Protein AF-0000000068811108 (afdb_homodimer)

Foldseek 3Di:
DDDPDPPPPDPPPPDDPPPPPPPDPDPPCPVVVVVVLVVVLVVLLVQLQPPPQAPVSLVVSLVVVLPDLDQRALSSLLSSLVSCLSHVNLVSNQVSLVSNCVSCVPVNVRSVVSCVVCVVSCVVSVRDHCVRVVNVVD/DPDPPPPDPPPPPPPPPPPCPVPDPDPPCPVVVVVVLVVVLVVLLVQLQPPPQAPVSLVVSLVVVLPDLDQRALSSLLSSLVSCLVHVNLVSNQVSLVSNCVSCPPVNVRSVVSCVVCVVSCVVSVRDHCVRVVNVPD

Nearest PDB structures (foldseek):
  6jy3-assembly1_E  TM=9.722E-01  e=1.004E-12  Bos taurus
  3ag2-assembly2_R  TM=9.649E-01  e=9.079E-13  Bos taurus
  8h8s-assembly1_E  TM=9.688E-01  e=1.426E-12  Bos taurus
  7dgq-assembly1_B4  TM=9.643E-01  e=2.025E-12  Bos taurus
  6nmp-assembly1_R  TM=9.665E-01  e=6.100E-12  Bos taurus

Structure (mmCIF, N/CA/C/O backbone):
data_AF-0000000068811108-model_v1
#
loop_
_entity.id
_entity.type
_entity.pdbx_description
1 polymer 'Cytochrome c oxidase subunit 5A, mitochondrial'
#
loop_
_atom_site.group_PDB
_atom_site.id
_atom_site.type_symbol
_atom_site.label_atom_id
_atom_site.label_alt_id
_atom_site.label_comp_id
_atom_site.label_asym_id
_atom_site.label_entity_id
_atom_site.label_seq_id
_atom_site.pdbx_PDB_ins_code
_atom_site.Cartn_x
_atom_site.Cartn_y
_atom_site.Cartn_z
_atom_site.occupancy
_atom_site.B_iso_or_equiv
_atom_site.auth_seq_id
_atom_site.auth_comp_id
_atom_site.auth_asym_id
_atom_site.auth_atom_id
_atom_site.pdbx_PDB_model_num
ATOM 1 N N . GLY A 1 1 ? -63.906 -38.219 -45.438 1 20.7 1 GLY A N 1
ATOM 2 C CA . GLY A 1 1 ? -63.281 -39.438 -45.062 1 20.7 1 GLY A CA 1
ATOM 3 C C . GLY A 1 1 ? -61.75 -39.375 -45.094 1 20.7 1 GLY A C 1
ATOM 4 O O . GLY A 1 1 ? -61.062 -40.406 -45.094 1 20.7 1 GLY A O 1
ATOM 5 N N . ALA A 1 2 ? -61.125 -38.062 -45.25 1 25.16 2 ALA A N 1
ATOM 6 C CA . ALA A 1 2 ? -59.812 -37.844 -45.906 1 25.16 2 ALA A CA 1
ATOM 7 C C . ALA A 1 2 ? -58.688 -38.312 -45 1 25.16 2 ALA A C 1
ATOM 9 O O . ALA A 1 2 ? -58.562 -37.875 -43.844 1 25.16 2 ALA A O 1
ATOM 10 N N . ALA A 1 3 ? -58.062 -39.5 -45.281 1 25.55 3 ALA A N 1
ATOM 11 C CA . ALA A 1 3 ? -57.031 -40.375 -44.75 1 25.55 3 ALA A CA 1
ATOM 12 C C . ALA A 1 3 ? -55.656 -39.719 -44.75 1 25.55 3 ALA A C 1
ATOM 14 O O . ALA A 1 3 ? -55.125 -39.406 -45.812 1 25.55 3 ALA A O 1
ATOM 15 N N . LEU A 1 4 ? -55.344 -38.688 -43.844 1 33.81 4 LEU A N 1
ATOM 16 C CA . LEU A 1 4 ? -54.094 -37.969 -43.688 1 33.81 4 LEU A CA 1
ATOM 17 C C . LEU A 1 4 ? -52.938 -38.938 -43.5 1 33.81 4 LEU A C 1
ATOM 19 O O . LEU A 1 4 ? -52.938 -39.75 -42.562 1 33.81 4 LEU A O 1
ATOM 23 N N . HIS A 1 5 ? -52.219 -39.344 -44.625 1 29.23 5 HIS A N 1
ATOM 24 C CA . HIS A 1 5 ? -51.125 -40.281 -44.906 1 29.23 5 HIS A CA 1
ATOM 25 C C . HIS A 1 5 ? -49.906 -39.938 -44.094 1 29.23 5 HIS A C 1
ATOM 27 O O . HIS A 1 5 ? -49.375 -38.812 -44.156 1 29.23 5 HIS A O 1
ATOM 33 N N . ARG A 1 6 ? -49.562 -40.594 -42.906 1 29.88 6 ARG A N 1
ATOM 34 C CA . ARG A 1 6 ? -48.531 -40.75 -41.875 1 29.88 6 ARG A CA 1
ATOM 35 C C . ARG A 1 6 ? -47.219 -41.188 -42.469 1 29.88 6 ARG A C 1
ATOM 37 O O . ARG A 1 6 ? -47.031 -42.375 -42.781 1 29.88 6 ARG A O 1
ATOM 44 N N . CYS A 1 7 ? -46.594 -40.5 -43.594 1 27.56 7 CYS A N 1
ATOM 45 C CA . CYS A 1 7 ? -45.5 -41.125 -44.312 1 27.56 7 CYS A CA 1
ATOM 46 C C . CYS A 1 7 ? -44.312 -41.375 -43.406 1 27.56 7 CYS A C 1
ATOM 48 O O . CYS A 1 7 ? -43.906 -40.5 -42.656 1 27.56 7 CYS A O 1
ATOM 50 N N . ALA A 1 8 ? -43.938 -42.625 -43.156 1 27.39 8 ALA A N 1
ATOM 51 C CA . ALA A 1 8 ? -42.969 -43.375 -42.344 1 27.39 8 ALA A CA 1
ATOM 52 C C . ALA A 1 8 ? -41.531 -43.125 -42.781 1 27.39 8 ALA A C 1
ATOM 54 O O . ALA A 1 8 ? -41.156 -43.469 -43.875 1 27.39 8 ALA A O 1
ATOM 55 N N . VAL A 1 9 ? -41 -41.844 -42.656 1 31.28 9 VAL A N 1
ATOM 56 C CA . VAL A 1 9 ? -39.656 -41.625 -43.188 1 31.28 9 VAL A CA 1
ATOM 57 C C . VAL A 1 9 ? -38.656 -42.594 -42.562 1 31.28 9 VAL A C 1
ATOM 59 O O . VAL A 1 9 ? -38.688 -42.781 -41.344 1 31.28 9 VAL A O 1
ATOM 62 N N . THR A 1 10 ? -38.125 -43.531 -43.375 1 25.38 10 THR A N 1
ATOM 63 C CA . THR A 1 10 ? -37.188 -44.656 -43.219 1 25.38 10 THR A CA 1
ATOM 64 C C . THR A 1 10 ? -35.875 -44.188 -42.625 1 25.38 10 THR A C 1
ATOM 66 O O . THR A 1 10 ? -35.344 -43.125 -43 1 25.38 10 THR A O 1
ATOM 69 N N . ALA A 1 11 ? -35.531 -44.594 -41.375 1 29.34 11 ALA A N 1
ATOM 70 C CA . ALA A 1 11 ? -34.438 -44.438 -40.375 1 29.34 11 ALA A CA 1
ATOM 71 C C . ALA A 1 11 ? -33.156 -45.094 -40.875 1 29.34 11 ALA A C 1
ATOM 73 O O . ALA A 1 11 ? -33.031 -46.312 -40.844 1 29.34 11 ALA A O 1
ATOM 74 N N . THR A 1 12 ? -32.719 -44.781 -42.188 1 27.58 12 THR A N 1
ATOM 75 C CA . THR A 1 12 ? -31.609 -45.594 -42.656 1 27.58 12 THR A CA 1
ATOM 76 C C . THR A 1 12 ? -30.422 -45.469 -41.688 1 27.58 12 THR A C 1
ATOM 78 O O . THR A 1 12 ? -30.109 -44.375 -41.219 1 27.58 12 THR A O 1
ATOM 81 N N . ALA A 1 13 ? -30.094 -46.531 -41.062 1 26.59 13 ALA A N 1
ATOM 82 C CA . ALA A 1 13 ? -29.125 -46.875 -40.031 1 26.59 13 ALA A CA 1
ATOM 83 C C . ALA A 1 13 ? -27.703 -46.844 -40.562 1 26.59 13 ALA A C 1
ATOM 85 O O . ALA A 1 13 ? -27.266 -47.719 -41.281 1 26.59 13 ALA A O 1
ATOM 86 N N . ARG A 1 14 ? -27.266 -45.812 -41.312 1 27.53 14 ARG A N 1
ATOM 87 C CA . ARG A 1 14 ? -25.953 -46.031 -41.906 1 27.53 14 ARG A CA 1
ATOM 88 C C . ARG A 1 14 ? -24.906 -46.406 -40.844 1 27.53 14 ARG A C 1
ATOM 90 O O . ARG A 1 14 ? -24.781 -45.688 -39.844 1 27.53 14 ARG A O 1
ATOM 97 N N . ALA A 1 15 ? -24.391 -47.594 -40.875 1 27.91 15 ALA A N 1
ATOM 98 C CA . ALA A 1 15 ? -23.469 -48.406 -40.062 1 27.91 15 ALA A CA 1
ATOM 99 C C . ALA A 1 15 ? -22.078 -47.781 -40.031 1 27.91 15 ALA A C 1
ATOM 101 O O . ALA A 1 15 ? -21.219 -48.156 -39.219 1 27.91 15 ALA A O 1
ATOM 102 N N . GLY A 1 16 ? -21.609 -46.781 -40.594 1 28.19 16 GLY A N 1
ATOM 103 C CA . GLY A 1 16 ? -20.234 -47 -41 1 28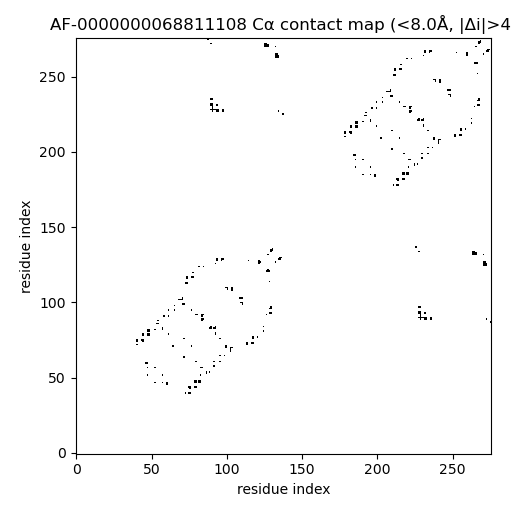.19 16 GLY A CA 1
ATOM 104 C C . GLY A 1 16 ? -19.297 -47.25 -39.844 1 28.19 16 GLY A C 1
ATOM 105 O O . GLY A 1 16 ? -19.625 -46.906 -38.688 1 28.19 16 GLY A O 1
ATOM 106 N N . PRO A 1 17 ? -18.406 -48.312 -39.906 1 31.47 17 PRO A N 1
ATOM 107 C CA . PRO A 1 17 ? -17.484 -48.844 -38.875 1 31.47 17 PRO A CA 1
ATOM 108 C C . PRO A 1 17 ? -16.422 -47.812 -38.469 1 31.47 17 PRO A C 1
ATOM 110 O O . PRO A 1 17 ? -15.641 -47.375 -39.312 1 31.47 17 PRO A O 1
ATOM 113 N N . ARG A 1 18 ? -16.672 -46.688 -37.938 1 31.17 18 ARG A N 1
ATOM 114 C CA . ARG A 1 18 ? -15.555 -45.781 -37.688 1 31.17 18 ARG A CA 1
ATOM 115 C C . ARG A 1 18 ? -14.508 -46.469 -36.812 1 31.17 18 ARG A C 1
ATOM 117 O O . ARG A 1 18 ? -14.844 -47.031 -35.75 1 31.17 18 ARG A O 1
ATOM 124 N N . GLY A 1 19 ? -13.461 -47.156 -37.406 1 31.84 19 GLY A N 1
ATOM 125 C CA . GLY A 1 19 ? -12.219 -47.594 -36.812 1 31.84 19 GLY A CA 1
ATOM 126 C C . GLY A 1 19 ? -11.617 -46.562 -35.875 1 31.84 19 GLY A C 1
ATOM 127 O O . GLY A 1 19 ? -11.32 -45.438 -36.281 1 31.84 19 GLY A O 1
ATOM 128 N N . LEU A 1 20 ? -12 -46.438 -34.688 1 33.06 20 LEU A N 1
ATOM 129 C CA . LEU A 1 20 ? -11.539 -45.531 -33.656 1 33.06 20 LEU A CA 1
ATOM 130 C C . LEU A 1 20 ? -10.039 -45.688 -33.438 1 33.06 20 LEU A C 1
ATOM 132 O O . LEU A 1 20 ? -9.594 -46.688 -32.875 1 33.06 20 LEU A O 1
ATOM 136 N N . LEU A 1 21 ? -9.227 -45.5 -34.531 1 32.75 21 LEU A N 1
ATOM 137 C CA . LEU A 1 21 ? -7.805 -45.469 -34.188 1 32.75 21 LEU A CA 1
ATOM 138 C C . LEU A 1 21 ? -7.543 -44.594 -33 1 32.75 21 LEU A C 1
ATOM 140 O O . LEU A 1 21 ? -8.062 -43.469 -32.906 1 32.75 21 LEU A O 1
ATOM 144 N N . HIS A 1 22 ? -7.371 -45.125 -31.812 1 36.34 22 HIS A N 1
ATOM 145 C CA . HIS A 1 22 ? -6.922 -44.562 -30.547 1 36.34 22 HIS A CA 1
ATOM 146 C C . HIS A 1 22 ? -5.676 -43.719 -30.719 1 36.34 22 HIS A C 1
ATOM 148 O O . HIS A 1 22 ? -4.609 -44.219 -31.078 1 36.34 22 HIS A O 1
ATOM 154 N N . SER A 1 23 ? -5.73 -42.562 -31.375 1 38.03 23 SER A N 1
ATOM 155 C CA . SER A 1 23 ? -4.551 -41.719 -31.422 1 38.03 23 SER A CA 1
ATOM 156 C C . SER A 1 23 ? -3.969 -41.469 -30.031 1 38.03 23 SER A C 1
ATOM 158 O O . SER A 1 23 ? -4.711 -41.25 -29.078 1 38.03 23 SER A O 1
ATOM 160 N N . ALA A 1 24 ? -2.797 -42.031 -29.734 1 40.38 24 ALA A N 1
ATOM 161 C CA . ALA A 1 24 ? -1.967 -41.844 -28.547 1 40.38 24 ALA A CA 1
ATOM 162 C C . ALA A 1 24 ? -1.87 -40.344 -28.172 1 40.38 24 ALA A C 1
ATOM 164 O O . ALA A 1 24 ? -1.684 -39.5 -29.047 1 40.38 24 ALA A O 1
ATOM 165 N N . PRO A 1 25 ? -2.543 -39.906 -27.094 1 40.44 25 PRO A N 1
ATOM 166 C CA . PRO A 1 25 ? -2.455 -38.5 -26.703 1 40.44 25 PRO A CA 1
ATOM 167 C C . PRO A 1 25 ? -1.027 -37.969 -26.75 1 40.44 25 PRO A C 1
ATOM 169 O O . PRO A 1 25 ? -0.088 -38.656 -26.344 1 40.44 25 PRO A O 1
ATOM 172 N N . THR A 1 26 ? -0.592 -37.375 -27.844 1 41.81 26 THR A N 1
ATOM 173 C CA . THR A 1 26 ? 0.665 -36.656 -27.875 1 41.81 26 THR A CA 1
ATOM 174 C C . THR A 1 26 ? 0.889 -35.906 -26.562 1 41.81 26 THR A C 1
ATOM 176 O O . THR A 1 26 ? -0.058 -35.375 -25.969 1 41.81 26 THR A O 1
ATOM 179 N N . PRO A 1 27 ? 1.97 -36.156 -25.781 1 41.5 27 PRO A N 1
ATOM 180 C CA . PRO A 1 27 ? 2.242 -35.344 -24.578 1 41.5 27 PRO A CA 1
ATOM 181 C C . PRO A 1 27 ? 1.854 -33.875 -24.75 1 41.5 27 PRO A C 1
ATOM 183 O O . PRO A 1 27 ? 2.16 -33.281 -25.766 1 41.5 27 PRO A O 1
ATOM 186 N N . GLY A 1 28 ? 0.758 -33.438 -24.438 1 39.25 28 GLY A N 1
ATOM 187 C CA . GLY A 1 28 ? 0.243 -32.094 -24.516 1 39.25 28 GLY A CA 1
ATOM 188 C C . GLY A 1 28 ? 1.285 -31.031 -24.203 1 39.25 28 GLY A C 1
ATOM 189 O O . GLY A 1 28 ? 2.348 -31.344 -23.656 1 39.25 28 GLY A O 1
ATOM 190 N N . PRO A 1 29 ? 1.316 -29.812 -24.781 1 42.94 29 PRO A N 1
ATOM 191 C CA . PRO A 1 29 ? 2.227 -28.672 -24.656 1 42.94 29 PRO A CA 1
ATOM 192 C C . PRO A 1 29 ? 2.604 -28.375 -23.203 1 42.94 29 PRO A C 1
ATOM 194 O O . PRO A 1 29 ? 3.002 -27.25 -22.891 1 42.94 29 PRO A O 1
ATOM 197 N N . ALA A 1 30 ? 2.502 -29.156 -22.328 1 44.06 30 ALA A N 1
ATOM 198 C CA . ALA A 1 30 ? 2.98 -28.875 -20.984 1 44.06 30 ALA A CA 1
ATOM 199 C C . ALA A 1 30 ? 4.449 -28.469 -20.984 1 44.06 30 ALA A C 1
ATOM 201 O O . ALA A 1 30 ? 4.941 -27.859 -20.031 1 44.06 30 ALA A O 1
ATOM 202 N N . ALA A 1 31 ? 5.305 -28.969 -21.734 1 46.25 31 ALA A N 1
ATOM 203 C CA . ALA A 1 31 ? 6.715 -28.594 -21.828 1 46.25 31 ALA A CA 1
ATOM 204 C C . ALA A 1 31 ? 6.875 -27.141 -22.281 1 46.25 31 ALA A C 1
ATOM 206 O O . ALA A 1 31 ? 7.785 -26.438 -21.844 1 46.25 31 ALA A O 1
ATOM 207 N N . ALA A 1 32 ? 6.105 -26.578 -23.156 1 45.41 32 ALA A N 1
ATOM 208 C CA . ALA A 1 32 ? 6.086 -25.203 -23.672 1 45.41 32 ALA A CA 1
ATOM 209 C C . ALA A 1 32 ? 5.535 -24.234 -22.625 1 45.41 32 ALA A C 1
ATOM 211 O O . ALA A 1 32 ? 5.961 -23.078 -22.562 1 45.41 32 ALA A O 1
ATOM 212 N N . ILE A 1 33 ? 4.699 -24.656 -21.719 1 48.06 33 ILE A N 1
ATOM 213 C CA . ILE A 1 33 ? 4.074 -23.906 -20.625 1 48.06 33 ILE A CA 1
ATOM 214 C C . ILE A 1 33 ? 5.098 -23.656 -19.516 1 48.06 33 ILE A C 1
ATOM 216 O O . ILE A 1 33 ? 5.113 -22.594 -18.906 1 48.06 33 ILE A O 1
ATOM 220 N N . GLN A 1 34 ? 6.113 -24.688 -19.375 1 49.53 34 GLN A N 1
ATOM 221 C CA . GLN A 1 34 ? 7.152 -24.609 -18.359 1 49.53 34 GLN A CA 1
ATOM 222 C C . GLN A 1 34 ? 8.172 -23.516 -18.703 1 49.53 34 GLN A C 1
ATOM 224 O O . GLN A 1 34 ? 8.641 -22.797 -17.828 1 49.53 34 GLN A O 1
ATOM 229 N N . SER A 1 35 ? 8.664 -23.641 -20.094 1 53.56 35 SER A N 1
ATOM 230 C CA . SER A 1 35 ? 9.633 -22.656 -20.562 1 53.56 35 SER A CA 1
ATOM 231 C C . SER A 1 35 ? 9.07 -21.234 -20.453 1 53.56 35 SER A C 1
ATOM 233 O O . SER A 1 35 ? 9.781 -20.312 -20.078 1 53.56 35 SER A O 1
ATOM 235 N N . THR A 1 36 ? 7.684 -21.219 -20.641 1 65.44 36 THR A N 1
ATOM 236 C CA . THR A 1 36 ? 7.016 -19.922 -20.594 1 65.44 36 THR A CA 1
ATOM 237 C C . THR A 1 36 ? 6.906 -19.422 -19.156 1 65.44 36 THR A C 1
ATOM 239 O O . THR A 1 36 ? 7.09 -18.234 -18.891 1 65.44 36 THR A O 1
ATOM 242 N N . ASP A 1 37 ? 7.047 -20.5 -18.281 1 81.81 37 ASP A N 1
ATOM 243 C CA . ASP A 1 37 ? 6.949 -20.109 -16.875 1 81.81 37 ASP A CA 1
ATOM 244 C C . ASP A 1 37 ? 8.289 -19.594 -16.359 1 81.81 37 ASP A C 1
ATOM 246 O O . ASP A 1 37 ? 8.336 -18.609 -15.617 1 81.81 37 ASP A O 1
ATOM 250 N N . GLU A 1 38 ? 9.383 -20.312 -16.891 1 87.06 38 GLU A N 1
ATOM 251 C CA . GLU A 1 38 ? 10.703 -19.875 -16.438 1 87.06 38 GLU A CA 1
ATOM 252 C C . GLU A 1 38 ? 11.086 -18.531 -17.047 1 87.06 38 GLU A C 1
ATOM 254 O O . GLU A 1 38 ? 11.727 -17.703 -16.391 1 87.06 38 GLU A O 1
ATOM 259 N N . GLU A 1 39 ? 10.766 -18.406 -18.281 1 89.81 39 GLU A N 1
ATOM 260 C CA . GLU A 1 39 ? 11.039 -17.141 -18.938 1 89.81 39 GLU A CA 1
ATOM 261 C C . GLU A 1 39 ? 10.266 -16 -18.281 1 89.81 39 GLU A C 1
ATOM 263 O O . GLU A 1 39 ? 10.805 -14.906 -18.094 1 89.81 39 GLU A O 1
ATOM 268 N N . PHE A 1 40 ? 9.07 -16.344 -18.031 1 93.12 40 PHE A N 1
ATOM 269 C CA . PHE A 1 40 ? 8.25 -15.375 -17.328 1 93.12 40 PHE A CA 1
ATOM 270 C C . PHE A 1 40 ? 8.891 -14.984 -16 1 93.12 40 PHE A C 1
ATOM 272 O O . PHE A 1 40 ? 9.055 -13.797 -15.711 1 93.12 40 PHE A O 1
ATOM 279 N N . ASP A 1 41 ? 9.242 -15.984 -15.266 1 95.06 41 ASP A N 1
ATOM 280 C CA . ASP A 1 41 ? 9.836 -15.742 -13.953 1 95.06 41 ASP A CA 1
ATOM 281 C C . ASP A 1 41 ? 11.117 -14.93 -14.062 1 95.06 41 ASP A C 1
ATOM 283 O O . ASP A 1 41 ? 11.336 -13.992 -13.289 1 95.06 41 ASP A O 1
ATOM 287 N N . ALA A 1 42 ? 11.945 -15.305 -15.047 1 96.19 42 ALA A N 1
ATOM 288 C CA . ALA A 1 42 ? 13.227 -14.633 -15.219 1 96.19 42 ALA A CA 1
ATOM 289 C C . ALA A 1 42 ? 13.031 -13.156 -15.57 1 96.19 42 ALA A C 1
ATOM 291 O O . ALA A 1 42 ? 13.773 -12.297 -15.094 1 96.19 42 ALA A O 1
ATOM 292 N N . LEU A 1 43 ? 12.148 -12.859 -16.344 1 96 43 LEU A N 1
ATOM 293 C CA . LEU A 1 43 ? 11.852 -11.484 -16.734 1 96 43 LEU A CA 1
ATOM 294 C C . LEU A 1 43 ? 11.5 -10.633 -15.523 1 96 43 LEU A C 1
ATOM 296 O O . LEU A 1 43 ? 12.094 -9.57 -15.32 1 96 43 LEU A O 1
ATOM 300 N N . TRP A 1 44 ? 10.641 -11.125 -14.75 1 97.62 44 TRP A N 1
ATOM 301 C CA . TRP A 1 44 ? 10.156 -10.32 -13.633 1 97.62 44 TRP A CA 1
ATOM 302 C C . TRP A 1 44 ? 11.195 -10.25 -12.523 1 97.62 44 TRP A C 1
ATOM 304 O O . TRP A 1 44 ? 11.344 -9.211 -11.867 1 97.62 44 TRP A O 1
ATOM 314 N N . VAL A 1 45 ? 11.859 -11.359 -12.258 1 98.25 45 VAL A N 1
ATOM 315 C CA . VAL A 1 45 ? 12.945 -11.312 -11.289 1 98.25 45 VAL A CA 1
ATOM 316 C C . VAL A 1 45 ? 13.984 -10.281 -11.727 1 98.25 45 VAL A C 1
ATOM 318 O O . VAL A 1 45 ? 14.445 -9.469 -10.922 1 98.25 45 VAL A O 1
ATOM 321 N N . THR A 1 46 ? 14.328 -10.297 -13.031 1 98.31 46 THR A N 1
ATOM 322 C CA . THR A 1 46 ? 15.281 -9.336 -13.57 1 98.31 46 THR A CA 1
ATOM 323 C C . THR A 1 46 ? 14.734 -7.918 -13.477 1 98.31 46 THR A C 1
ATOM 325 O O . THR A 1 46 ? 15.461 -6.988 -13.109 1 98.31 46 THR A O 1
ATOM 328 N N . TYR A 1 47 ? 13.531 -7.66 -13.797 1 98.31 47 TYR A N 1
ATOM 329 C CA . TYR A 1 47 ? 12.891 -6.352 -13.766 1 98.31 47 TYR A CA 1
ATOM 330 C C . TYR A 1 47 ? 12.992 -5.727 -12.375 1 98.31 47 TYR A C 1
ATOM 332 O O . TYR A 1 47 ? 13.453 -4.594 -12.234 1 98.31 47 TYR A O 1
ATOM 340 N N . PHE A 1 48 ? 12.68 -6.484 -11.289 1 98.56 48 PHE A N 1
ATOM 341 C CA . PHE A 1 48 ? 12.625 -5.949 -9.93 1 98.56 48 PHE A CA 1
ATOM 342 C C . PHE A 1 48 ? 14.023 -5.84 -9.336 1 98.56 48 PHE A C 1
ATOM 344 O O . PHE A 1 48 ? 14.227 -5.125 -8.352 1 98.56 48 PHE A O 1
ATOM 351 N N . ASN A 1 49 ? 14.945 -6.566 -9.953 1 98.38 49 ASN A N 1
ATOM 352 C CA . ASN A 1 49 ? 16.312 -6.535 -9.438 1 98.38 49 ASN A CA 1
ATOM 353 C C . ASN A 1 49 ? 17.141 -5.438 -10.094 1 98.38 49 ASN A C 1
ATOM 355 O O . ASN A 1 49 ? 18.312 -5.258 -9.773 1 98.38 49 ASN A O 1
ATOM 359 N N . LYS A 1 50 ? 16.547 -4.723 -10.992 1 97.88 50 LYS A N 1
ATOM 360 C CA . LYS A 1 50 ? 17.281 -3.584 -11.555 1 97.88 50 LYS A CA 1
ATOM 361 C C . LYS A 1 50 ? 17.719 -2.617 -10.453 1 97.88 50 LYS A C 1
ATOM 363 O O . LYS A 1 50 ? 16.875 -2.098 -9.711 1 97.88 50 LYS A O 1
ATOM 368 N N . PRO A 1 51 ? 18.922 -2.352 -10.391 1 95.75 51 PRO A N 1
ATOM 369 C CA . PRO A 1 51 ? 19.406 -1.523 -9.281 1 95.75 51 PRO A CA 1
ATOM 370 C C . PRO A 1 51 ? 18.906 -0.086 -9.352 1 95.75 51 PRO A C 1
ATOM 372 O O . PRO A 1 51 ? 18.812 0.59 -8.328 1 95.75 51 PRO A O 1
ATOM 375 N N . ASP A 1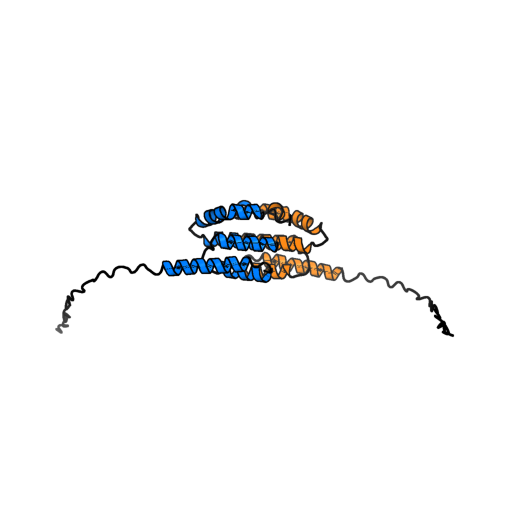 52 ? 18.562 0.32 -10.516 1 96.69 52 ASP A N 1
ATOM 376 C CA . ASP A 1 52 ? 18.156 1.709 -10.688 1 96.69 52 ASP A CA 1
ATOM 377 C C . ASP A 1 52 ? 16.625 1.821 -10.766 1 96.69 52 ASP A C 1
ATOM 379 O O . ASP A 1 52 ? 16.109 2.838 -11.219 1 96.69 52 ASP A O 1
ATOM 383 N N . ILE A 1 53 ? 16.031 0.805 -10.391 1 97.19 53 ILE A N 1
ATOM 384 C CA . ILE A 1 53 ? 14.578 0.865 -10.438 1 97.19 53 ILE A CA 1
ATOM 385 C C . ILE A 1 53 ? 14.086 2.004 -9.547 1 97.19 53 ILE A C 1
ATOM 387 O O . ILE A 1 53 ? 14.562 2.18 -8.43 1 97.19 53 ILE A O 1
ATOM 391 N N . ASP A 1 54 ? 13.211 2.822 -10.094 1 97.31 54 ASP A N 1
ATOM 392 C CA . ASP A 1 54 ? 12.672 3.914 -9.281 1 97.31 54 ASP A CA 1
ATOM 393 C C . ASP A 1 54 ? 11.234 3.623 -8.852 1 97.31 54 ASP A C 1
A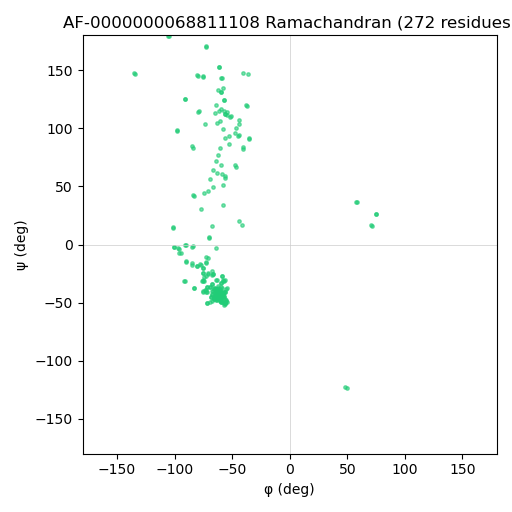TOM 395 O O . ASP A 1 54 ? 10.688 2.566 -9.18 1 97.31 54 ASP A O 1
ATOM 399 N N . ALA A 1 55 ? 10.664 4.496 -8.133 1 95.88 55 ALA A N 1
ATOM 400 C CA . ALA A 1 55 ? 9.352 4.281 -7.523 1 95.88 55 ALA A CA 1
ATOM 401 C C . ALA A 1 55 ? 8.273 4.082 -8.586 1 95.88 55 ALA A C 1
ATOM 403 O O . ALA A 1 55 ? 7.383 3.244 -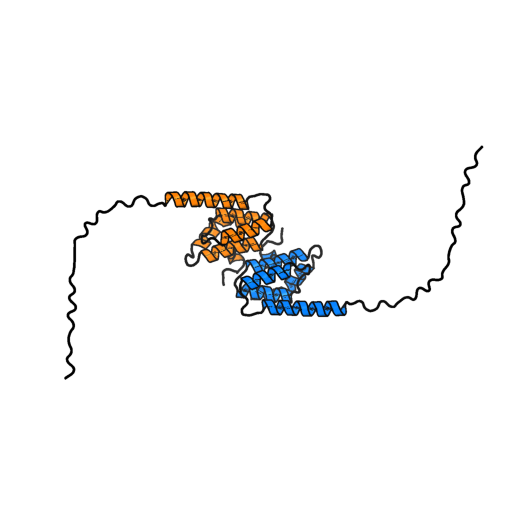8.422 1 95.88 55 ALA A O 1
ATOM 404 N N . TRP A 1 56 ? 8.344 4.91 -9.625 1 95.94 56 TRP A N 1
ATOM 405 C CA . TRP A 1 56 ? 7.355 4.793 -10.688 1 95.94 56 TRP A CA 1
ATOM 406 C C . TRP A 1 56 ? 7.453 3.436 -11.375 1 95.94 56 TRP A C 1
ATOM 408 O O . TRP A 1 56 ? 6.438 2.779 -11.617 1 95.94 56 TRP A O 1
ATOM 418 N N . GLN A 1 57 ? 8.609 3.004 -11.703 1 97.75 57 GLN A N 1
ATOM 419 C CA . GLN A 1 57 ? 8.836 1.709 -12.344 1 97.75 57 GLN A CA 1
ATOM 420 C C . GLN A 1 57 ? 8.359 0.568 -11.445 1 97.75 57 GLN A C 1
ATOM 422 O O . GLN A 1 57 ? 7.75 -0.391 -11.93 1 97.75 57 GLN A O 1
ATOM 427 N N . LEU A 1 58 ? 8.695 0.635 -10.18 1 98.12 58 LEU A N 1
ATOM 428 C CA . LEU A 1 58 ? 8.25 -0.387 -9.234 1 98.12 58 LEU A CA 1
ATOM 429 C C . LEU A 1 58 ? 6.73 -0.513 -9.25 1 98.12 58 LEU A C 1
ATOM 431 O O . LEU A 1 58 ? 6.195 -1.615 -9.391 1 98.12 58 LEU A O 1
ATOM 435 N N . ARG A 1 59 ? 6.035 0.604 -9.141 1 95.31 59 ARG A N 1
ATOM 436 C CA . ARG A 1 59 ? 4.578 0.596 -9.086 1 95.31 59 ARG A CA 1
ATOM 437 C C . ARG A 1 59 ? 3.979 0.081 -10.391 1 95.31 59 ARG A C 1
ATOM 439 O O . ARG A 1 59 ? 3.018 -0.69 -10.375 1 95.31 59 ARG A O 1
ATOM 446 N N . LYS A 1 60 ? 4.559 0.554 -11.484 1 96 60 LYS A N 1
ATOM 447 C CA . LYS A 1 60 ? 4.102 0.062 -12.781 1 96 60 LYS A CA 1
ATOM 448 C C . LYS A 1 60 ? 4.285 -1.449 -12.891 1 96 60 LYS A C 1
ATOM 450 O O . LYS A 1 60 ? 3.375 -2.16 -13.32 1 96 60 LYS A O 1
ATOM 455 N N . GLY A 1 61 ? 5.465 -1.916 -12.508 1 97.62 61 GLY A N 1
ATOM 456 C CA . GLY A 1 61 ? 5.73 -3.346 -12.539 1 97.62 61 GLY A CA 1
ATOM 457 C C . GLY A 1 61 ? 4.828 -4.141 -11.609 1 97.62 61 GLY A C 1
ATOM 458 O O . GLY A 1 61 ? 4.293 -5.18 -12 1 97.62 61 GLY A O 1
ATOM 459 N N . MET A 1 62 ? 4.648 -3.648 -10.469 1 97.44 62 MET A N 1
ATOM 460 C CA . MET A 1 62 ? 3.779 -4.301 -9.492 1 97.44 62 MET A CA 1
ATOM 461 C C . MET A 1 62 ? 2.355 -4.422 -10.023 1 97.44 62 MET A C 1
ATOM 463 O O . MET A 1 62 ? 1.757 -5.496 -9.977 1 97.44 62 MET A O 1
ATOM 467 N N . ASN A 1 63 ? 1.872 -3.309 -10.531 1 94.31 63 ASN A N 1
ATOM 468 C CA . ASN A 1 63 ? 0.518 -3.303 -11.07 1 94.31 63 ASN A CA 1
ATOM 469 C C . ASN A 1 63 ? 0.38 -4.27 -12.25 1 94.31 63 ASN A C 1
ATOM 471 O O . ASN A 1 63 ? -0.631 -4.961 -12.367 1 94.31 63 ASN A O 1
ATOM 475 N N . THR A 1 64 ? 1.349 -4.23 -13.078 1 96.81 64 THR A N 1
ATOM 476 C CA . THR A 1 64 ? 1.314 -5.145 -14.211 1 96.81 64 THR A CA 1
ATOM 477 C C . THR A 1 64 ? 1.357 -6.598 -13.742 1 96.81 64 THR A C 1
ATOM 479 O O . THR A 1 64 ? 0.554 -7.422 -14.188 1 96.81 64 THR A O 1
ATOM 482 N N . LEU A 1 65 ? 2.242 -6.977 -12.859 1 96.44 65 LEU A N 1
ATOM 483 C CA . LEU A 1 65 ? 2.395 -8.336 -12.352 1 96.44 65 LEU A CA 1
ATOM 484 C C . LEU A 1 65 ? 1.099 -8.828 -11.719 1 96.44 65 LEU A C 1
ATOM 486 O O . LEU A 1 65 ? 0.663 -9.953 -11.977 1 96.44 65 LEU A O 1
ATOM 490 N N . VAL A 1 66 ? 0.481 -7.996 -11 1 93.94 66 VAL A N 1
ATOM 491 C CA . VAL A 1 66 ? -0.727 -8.367 -10.266 1 93.94 66 VAL A CA 1
ATOM 492 C C . VAL A 1 66 ? -1.905 -8.469 -11.227 1 93.94 66 VAL A C 1
ATOM 494 O O . VAL A 1 66 ? -2.887 -9.164 -10.945 1 93.94 66 VAL A O 1
ATOM 497 N N . SER A 1 67 ? -1.86 -7.801 -12.328 1 93.75 67 SER A N 1
ATOM 498 C CA . SER A 1 67 ? -2.957 -7.82 -13.289 1 93.75 67 SER A CA 1
ATOM 499 C C . SER A 1 67 ? -3.021 -9.148 -14.031 1 93.75 67 SER A C 1
ATOM 501 O O . SER A 1 67 ? -4.023 -9.461 -14.672 1 93.75 67 SER A O 1
ATOM 503 N N . TYR A 1 68 ? -1.986 -9.875 -13.938 1 92.69 68 TYR A N 1
ATOM 504 C CA . TYR A 1 68 ? -2.012 -11.203 -14.547 1 92.69 68 TYR A CA 1
ATOM 505 C C . TYR A 1 68 ? -2.838 -12.164 -13.703 1 92.69 68 TYR A C 1
ATOM 507 O O . TYR A 1 68 ? -2.918 -12.023 -12.484 1 92.69 68 TYR A O 1
ATOM 515 N N . ASP A 1 69 ? -3.535 -13.055 -14.312 1 89.25 69 ASP A N 1
ATOM 516 C CA . ASP A 1 69 ? -4.375 -14.023 -13.602 1 89.25 69 ASP A CA 1
ATOM 517 C C . ASP A 1 69 ? -3.553 -15.219 -13.125 1 89.25 69 ASP A C 1
ATOM 519 O O . ASP A 1 69 ? -3.93 -16.375 -13.359 1 89.25 69 ASP A O 1
ATOM 523 N N . LEU A 1 70 ? -2.377 -15.039 -12.609 1 90.44 70 LEU A N 1
ATOM 524 C CA . LEU A 1 70 ? -1.501 -16.078 -12.078 1 90.44 70 LEU A CA 1
ATOM 525 C C . LEU A 1 70 ? -0.922 -15.648 -10.727 1 90.44 70 LEU A C 1
ATOM 527 O O . LEU A 1 70 ? -0.732 -14.461 -10.477 1 90.44 70 LEU A O 1
ATOM 531 N N . VAL A 1 71 ? -0.71 -16.562 -9.836 1 93.44 71 VAL A N 1
ATOM 532 C CA . VAL A 1 71 ? 0.031 -16.312 -8.609 1 93.44 71 VAL A CA 1
ATOM 533 C C . VAL A 1 71 ? 1.53 -16.312 -8.898 1 93.44 71 VAL A C 1
ATOM 535 O O . VAL A 1 71 ? 2.078 -17.328 -9.352 1 93.44 71 VAL A O 1
ATOM 538 N N . PRO A 1 72 ? 2.115 -15.203 -8.727 1 95.38 72 PRO A N 1
ATOM 539 C CA . PRO A 1 72 ? 3.555 -15.18 -8.992 1 95.38 72 PRO A CA 1
ATOM 540 C C . PRO A 1 72 ? 4.328 -16.156 -8.117 1 95.38 72 PRO A C 1
ATOM 542 O O . PRO A 1 72 ? 3.973 -16.375 -6.953 1 95.38 72 PRO A O 1
ATOM 545 N N . GLU A 1 73 ? 5.371 -16.781 -8.68 1 95.62 73 GLU A N 1
ATOM 546 C CA . GLU A 1 73 ? 6.246 -17.656 -7.906 1 95.62 73 GLU A CA 1
ATOM 547 C C . GLU A 1 73 ? 6.941 -16.891 -6.785 1 95.62 73 GLU A C 1
ATOM 549 O O . GLU A 1 73 ? 7.211 -15.695 -6.914 1 95.62 73 GLU A O 1
ATOM 554 N N . PRO A 1 74 ? 7.289 -17.562 -5.73 1 97.06 74 PRO A N 1
ATOM 555 C CA . PRO A 1 74 ? 7.914 -16.906 -4.582 1 97.06 74 PRO A CA 1
ATOM 556 C C . PRO A 1 74 ? 9.188 -16.156 -4.957 1 97.06 74 PRO A C 1
ATOM 558 O O . PRO A 1 74 ? 9.492 -15.117 -4.363 1 97.06 74 PRO A O 1
ATOM 561 N N . LYS A 1 75 ? 9.875 -16.625 -5.922 1 97.31 75 LYS A N 1
ATOM 562 C CA . LYS A 1 75 ? 11.117 -15.945 -6.289 1 97.31 75 LYS A CA 1
ATOM 563 C C . LYS A 1 75 ? 10.836 -14.562 -6.879 1 97.31 75 LYS A C 1
ATOM 565 O O . LYS A 1 75 ? 11.625 -13.633 -6.703 1 97.31 75 LYS A O 1
ATOM 570 N N . ILE A 1 76 ? 9.742 -14.414 -7.59 1 97.94 76 ILE A N 1
ATOM 571 C CA . ILE A 1 76 ? 9.336 -13.125 -8.141 1 97.94 76 ILE A CA 1
ATOM 572 C C . ILE A 1 76 ? 8.93 -12.188 -7.004 1 97.94 76 ILE A C 1
ATOM 574 O O . ILE A 1 76 ? 9.352 -11.023 -6.969 1 97.94 76 ILE A O 1
ATOM 578 N N . VAL A 1 77 ? 8.164 -12.734 -6.098 1 98.06 77 VAL A N 1
ATOM 579 C CA . VAL A 1 77 ? 7.703 -11.945 -4.957 1 98.06 77 VAL A CA 1
ATOM 580 C C . VAL A 1 77 ? 8.898 -11.523 -4.109 1 98.06 77 VAL A C 1
ATOM 582 O O . VAL A 1 77 ? 8.945 -10.406 -3.6 1 98.06 77 VAL A O 1
ATOM 585 N N . ASP A 1 78 ? 9.812 -12.43 -4 1 98.12 78 ASP A N 1
ATOM 586 C CA . ASP A 1 78 ? 11.047 -12.109 -3.293 1 98.12 78 ASP A CA 1
ATOM 587 C C . ASP A 1 78 ? 11.742 -10.898 -3.912 1 98.12 78 ASP A C 1
ATOM 589 O O . ASP A 1 78 ? 12.07 -9.938 -3.211 1 98.12 78 ASP A O 1
ATOM 593 N N . ALA A 1 79 ? 11.945 -10.93 -5.195 1 98.5 79 ALA A N 1
ATOM 594 C CA . ALA A 1 79 ? 12.594 -9.828 -5.898 1 98.5 79 ALA A CA 1
ATOM 595 C C . ALA A 1 79 ? 11.797 -8.531 -5.746 1 98.5 79 ALA A C 1
ATOM 597 O O . ALA A 1 79 ? 12.367 -7.457 -5.555 1 98.5 79 ALA A O 1
ATOM 598 N N . ALA A 1 80 ? 10.492 -8.609 -5.824 1 98.31 80 ALA A N 1
ATOM 599 C CA . ALA A 1 80 ? 9.617 -7.449 -5.684 1 98.31 80 ALA A CA 1
ATOM 600 C C . ALA A 1 80 ? 9.719 -6.848 -4.285 1 98.31 80 ALA A C 1
ATOM 602 O O . ALA A 1 80 ? 9.812 -5.625 -4.137 1 98.31 80 ALA A O 1
ATOM 603 N N . LEU A 1 81 ? 9.727 -7.707 -3.285 1 96.94 81 LEU A N 1
ATOM 604 C CA . LEU A 1 81 ? 9.828 -7.246 -1.904 1 96.94 81 LEU A CA 1
ATOM 605 C C . LEU A 1 81 ? 11.172 -6.566 -1.651 1 96.94 81 LEU A C 1
ATOM 607 O O . LEU A 1 81 ? 11.234 -5.559 -0.949 1 96.94 81 LEU A O 1
ATOM 611 N N . ARG A 1 82 ? 12.18 -7.09 -2.25 1 97.38 82 ARG A N 1
ATOM 612 C CA . ARG A 1 82 ? 13.5 -6.473 -2.105 1 97.38 82 ARG A CA 1
ATOM 613 C C . ARG A 1 82 ? 13.539 -5.105 -2.777 1 97.38 82 ARG A C 1
ATOM 615 O O . ARG A 1 82 ? 14.148 -4.168 -2.256 1 97.38 82 ARG A O 1
ATOM 622 N N . ALA A 1 83 ? 12.93 -5.008 -3.889 1 98 83 ALA A N 1
ATOM 623 C CA . ALA A 1 83 ? 12.836 -3.711 -4.555 1 98 83 ALA A CA 1
ATOM 624 C C . ALA A 1 83 ? 12.062 -2.711 -3.705 1 98 83 ALA A C 1
ATOM 626 O O . ALA A 1 83 ? 12.438 -1.541 -3.611 1 98 83 ALA A O 1
ATOM 627 N N . CYS A 1 84 ? 10.969 -3.178 -3.068 1 96.06 84 CYS A N 1
ATOM 628 C CA . CYS A 1 84 ? 10.188 -2.324 -2.182 1 96.06 84 CYS A CA 1
ATOM 629 C C . CYS A 1 84 ? 11.039 -1.794 -1.038 1 96.06 84 CYS A C 1
ATOM 631 O O . CYS A 1 84 ? 10.938 -0.62 -0.676 1 96.06 84 CYS A O 1
ATOM 633 N N . ARG A 1 85 ? 11.945 -2.623 -0.541 1 94.75 85 ARG A N 1
ATOM 634 C CA . ARG A 1 85 ? 12.797 -2.225 0.574 1 94.75 85 ARG A CA 1
ATOM 635 C C . ARG A 1 85 ? 13.859 -1.233 0.12 1 94.75 85 ARG A C 1
ATOM 637 O O . ARG A 1 85 ? 14.148 -0.259 0.819 1 94.75 85 ARG A O 1
ATOM 644 N N . ARG A 1 86 ? 14.367 -1.463 -1.013 1 94.81 86 ARG A N 1
ATOM 645 C CA . ARG A 1 86 ? 15.375 -0.535 -1.524 1 94.81 86 ARG A CA 1
ATOM 646 C C . ARG A 1 86 ? 14.805 0.875 -1.647 1 94.81 86 ARG A C 1
ATOM 648 O O . ARG A 1 86 ? 15.516 1.858 -1.435 1 94.81 86 ARG A O 1
ATOM 655 N N . LEU A 1 87 ? 13.531 0.954 -1.962 1 94.56 87 LEU A N 1
ATOM 656 C CA . LEU A 1 87 ? 12.891 2.242 -2.203 1 94.56 87 LEU A CA 1
ATOM 657 C C . LEU A 1 87 ? 12.102 2.695 -0.978 1 94.56 87 LEU A C 1
ATOM 659 O O . LEU A 1 87 ? 11.453 3.742 -1.007 1 94.56 87 LEU A O 1
ATOM 663 N N . ASN A 1 88 ? 12.078 1.879 0.032 1 91.38 88 ASN A N 1
ATOM 664 C CA . ASN A 1 88 ? 11.328 2.146 1.255 1 91.38 88 ASN A CA 1
ATOM 665 C C . ASN A 1 88 ? 9.844 2.359 0.968 1 91.38 88 ASN A C 1
ATOM 667 O O . ASN A 1 88 ? 9.227 3.26 1.536 1 91.38 88 ASN A O 1
ATOM 671 N N . ASP A 1 89 ? 9.32 1.64 0.031 1 92.94 89 ASP A N 1
ATOM 672 C CA . ASP A 1 89 ? 7.91 1.644 -0.326 1 92.94 89 ASP A CA 1
ATOM 673 C C . ASP A 1 89 ? 7.172 0.481 0.336 1 92.94 89 ASP A C 1
ATOM 675 O O . ASP A 1 89 ? 7.023 -0.588 -0.26 1 92.94 89 ASP A O 1
ATOM 679 N N . PHE A 1 90 ? 6.547 0.655 1.361 1 90.88 90 PHE A N 1
ATOM 680 C CA . PHE A 1 90 ? 5.949 -0.422 2.145 1 90.88 90 PHE A CA 1
ATOM 681 C C . PHE A 1 90 ? 4.52 -0.689 1.698 1 90.88 90 PHE A C 1
ATOM 683 O O . PHE A 1 90 ? 4.023 -1.811 1.823 1 90.88 90 PHE A O 1
ATOM 690 N N . ALA A 1 91 ? 3.932 0.396 1.257 1 92.38 91 ALA A N 1
ATOM 691 C CA . ALA A 1 91 ? 2.588 0.195 0.725 1 92.38 91 ALA A CA 1
ATOM 692 C C . ALA A 1 91 ? 2.59 -0.84 -0.396 1 92.38 91 ALA A C 1
ATOM 694 O O . ALA A 1 91 ? 1.753 -1.746 -0.415 1 92.38 91 ALA A O 1
ATOM 695 N N . SER A 1 92 ? 3.6 -0.77 -1.251 1 95.12 92 SER A N 1
ATOM 696 C CA . SER A 1 92 ? 3.705 -1.728 -2.346 1 95.12 92 SER A CA 1
ATOM 697 C C . SER A 1 92 ? 4.035 -3.123 -1.83 1 95.12 92 SER A C 1
ATOM 699 O O . SER A 1 92 ? 3.551 -4.121 -2.367 1 95.12 92 SER A O 1
ATOM 701 N N . ALA A 1 93 ? 4.863 -3.219 -0.799 1 94.81 93 ALA A N 1
ATOM 702 C CA . ALA A 1 93 ? 5.199 -4.508 -0.201 1 94.81 93 ALA A CA 1
ATOM 703 C C . ALA A 1 93 ? 3.953 -5.207 0.335 1 94.81 93 ALA A C 1
ATOM 705 O O . ALA A 1 93 ? 3.725 -6.387 0.053 1 94.81 93 ALA A O 1
ATOM 706 N N . VAL A 1 94 ? 3.164 -4.504 1.028 1 92.94 94 VAL A N 1
ATOM 707 C CA . VAL A 1 94 ? 1.912 -5.047 1.55 1 92.94 94 VAL A CA 1
ATOM 708 C C . VAL A 1 94 ? 0.97 -5.371 0.394 1 92.94 94 VAL A C 1
ATOM 710 O O . VAL A 1 94 ? 0.292 -6.402 0.41 1 92.94 94 VAL A O 1
ATOM 713 N N . GLY A 1 95 ? 0.988 -4.551 -0.585 1 94.44 95 GLY A N 1
ATOM 714 C CA . GLY A 1 95 ? 0.13 -4.734 -1.745 1 94.44 95 GLY A CA 1
ATOM 715 C C . GLY A 1 95 ? 0.363 -6.051 -2.459 1 94.44 95 GLY A C 1
ATOM 716 O O . GLY A 1 95 ? -0.59 -6.727 -2.855 1 94.44 95 GLY A O 1
ATOM 717 N N . ILE A 1 96 ? 1.584 -6.402 -2.639 1 96.56 96 ILE A N 1
ATOM 718 C CA . ILE A 1 96 ? 1.858 -7.637 -3.367 1 96.56 96 ILE A CA 1
ATOM 719 C C . ILE A 1 96 ? 1.488 -8.844 -2.502 1 96.56 96 ILE A C 1
ATOM 721 O O . ILE A 1 96 ? 1.029 -9.867 -3.014 1 96.56 96 ILE A O 1
ATOM 725 N N . LEU A 1 97 ? 1.704 -8.789 -1.213 1 94.25 97 LEU A N 1
ATOM 726 C CA . LEU A 1 97 ? 1.296 -9.875 -0.328 1 94.25 97 LEU A CA 1
ATOM 727 C C . LEU A 1 97 ? -0.22 -10.039 -0.332 1 94.25 97 LEU A C 1
ATOM 729 O O . LEU A 1 97 ? -0.726 -11.164 -0.343 1 94.25 97 LEU A O 1
ATOM 733 N N . GLU A 1 98 ? -0.911 -8.938 -0.37 1 93.25 98 GLU A N 1
ATOM 734 C CA . GLU A 1 98 ? -2.367 -8.977 -0.473 1 93.25 98 GLU A CA 1
ATOM 735 C C . GLU A 1 98 ? -2.811 -9.609 -1.786 1 93.25 98 GLU A C 1
ATOM 737 O O . GLU A 1 98 ? -3.74 -10.422 -1.807 1 93.25 98 GLU A O 1
ATOM 742 N N . ALA A 1 99 ? -2.184 -9.18 -2.828 1 94.5 99 ALA A N 1
ATOM 743 C CA . ALA A 1 99 ? -2.527 -9.719 -4.141 1 94.5 99 ALA A CA 1
ATOM 744 C C . ALA A 1 99 ? -2.354 -11.234 -4.18 1 94.5 99 ALA A C 1
ATOM 746 O O . ALA A 1 99 ? -3.195 -11.945 -4.73 1 94.5 99 ALA A O 1
ATOM 747 N N . VAL A 1 100 ? -1.284 -11.727 -3.617 1 94.88 100 VAL A N 1
ATOM 748 C CA . VAL A 1 100 ? -1.035 -13.164 -3.57 1 94.88 100 VAL A CA 1
ATOM 749 C C . VAL A 1 100 ? -2.131 -13.852 -2.76 1 94.88 100 VAL A C 1
ATOM 751 O O . VAL A 1 100 ? -2.637 -14.906 -3.156 1 94.88 100 VAL A O 1
ATOM 754 N N . LYS A 1 101 ? -2.434 -13.227 -1.695 1 92.75 101 LYS A N 1
ATOM 755 C CA . LYS A 1 101 ? -3.492 -13.789 -0.862 1 92.75 101 LYS A CA 1
ATOM 756 C C . LYS A 1 101 ? -4.816 -13.844 -1.618 1 92.75 101 LYS A C 1
ATOM 758 O O . LYS A 1 101 ? -5.512 -14.859 -1.592 1 92.75 101 LYS A O 1
ATOM 763 N N . ASP A 1 102 ? -5.148 -12.812 -2.289 1 91.62 102 ASP A N 1
ATOM 764 C CA . ASP A 1 102 ? -6.398 -12.727 -3.039 1 91.62 102 ASP A CA 1
ATOM 765 C C . ASP A 1 102 ? -6.422 -13.742 -4.176 1 91.62 102 ASP A C 1
ATOM 767 O O . ASP A 1 102 ? -7.457 -14.359 -4.449 1 91.62 102 ASP A O 1
ATOM 771 N N . LYS A 1 103 ? -5.375 -13.875 -4.801 1 92.88 103 LYS A N 1
ATOM 772 C CA . LYS A 1 103 ? -5.301 -14.758 -5.961 1 92.88 103 LYS A CA 1
ATOM 773 C C . LYS A 1 103 ? -5.375 -16.219 -5.539 1 92.88 103 LYS A C 1
ATOM 775 O O . LYS A 1 103 ? -5.672 -17.094 -6.359 1 92.88 103 LYS A O 1
ATOM 780 N N . ALA A 1 104 ? -4.98 -16.469 -4.285 1 91.25 104 ALA A N 1
ATOM 781 C CA . ALA A 1 104 ? -5.102 -17.828 -3.777 1 91.25 104 ALA A CA 1
ATOM 782 C C . ALA A 1 104 ? -6.551 -18.297 -3.824 1 91.25 104 ALA A C 1
ATOM 784 O O . ALA A 1 104 ? -6.816 -19.5 -3.957 1 91.25 104 ALA A O 1
ATOM 785 N N . GLY A 1 105 ? -7.547 -17.438 -3.75 1 85.44 105 GLY A N 1
ATOM 786 C CA . GLY A 1 105 ? -8.953 -17.781 -3.838 1 85.44 105 GLY A CA 1
ATOM 787 C C . GLY A 1 105 ? -9.336 -18.953 -2.943 1 85.44 105 GLY A C 1
ATOM 788 O O . GLY A 1 105 ? -9.062 -18.938 -1.742 1 85.44 105 GLY A O 1
ATOM 789 N N . PRO A 1 106 ? -9.891 -19.969 -3.615 1 87.69 106 PRO A N 1
ATOM 790 C CA . PRO A 1 106 ? -10.344 -21.125 -2.848 1 87.69 106 PRO A CA 1
ATOM 791 C C . PRO A 1 106 ? -9.195 -22.031 -2.412 1 87.69 106 PRO A C 1
ATOM 793 O O . PRO A 1 106 ? -9.391 -22.922 -1.568 1 87.69 106 PRO A O 1
ATOM 796 N N . HIS A 1 107 ? -8.055 -21.875 -3.068 1 90.69 107 HIS A N 1
ATOM 797 C CA . HIS A 1 107 ? 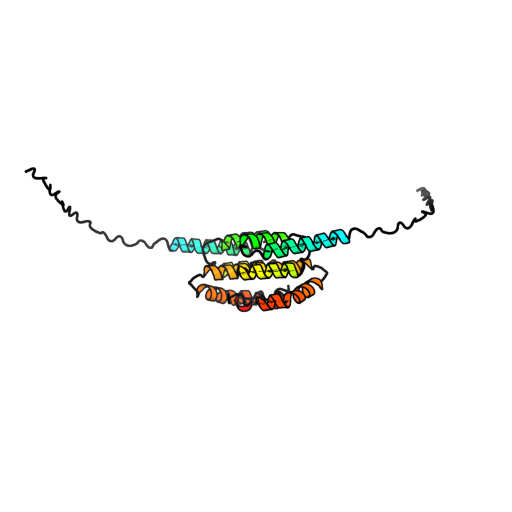-6.887 -22.672 -2.723 1 90.69 107 HIS A CA 1
ATOM 798 C C . HIS A 1 107 ? -6.121 -22.062 -1.554 1 90.69 107 HIS A C 1
ATOM 800 O O . HIS A 1 107 ? -5.043 -21.5 -1.741 1 90.69 107 HIS A O 1
ATOM 806 N N . LYS A 1 108 ? -6.531 -22.328 -0.408 1 88.31 108 LYS A N 1
ATOM 807 C CA . LYS A 1 108 ? -6.086 -21.688 0.822 1 88.31 108 LYS A CA 1
ATOM 808 C C . LYS A 1 108 ? -4.664 -22.109 1.185 1 88.31 108 LYS A C 1
ATOM 810 O O . LYS A 1 108 ? -4.023 -21.469 2.029 1 88.31 108 LYS A O 1
ATOM 815 N N . GLU A 1 109 ? -4.227 -23.109 0.476 1 91.88 109 GLU A N 1
ATOM 816 C CA . GLU A 1 109 ? -2.885 -23.594 0.777 1 91.88 109 GLU A CA 1
ATOM 817 C C . GLU A 1 109 ? -1.824 -22.781 0.042 1 91.88 109 GLU A C 1
ATOM 819 O O . GLU A 1 109 ? -0.642 -22.844 0.384 1 91.88 109 GLU A O 1
ATOM 824 N N . ILE A 1 110 ? -2.271 -22.094 -0.928 1 92.31 110 ILE A N 1
ATOM 825 C CA . ILE A 1 110 ? -1.334 -21.375 -1.793 1 92.31 110 ILE A CA 1
ATOM 826 C C . ILE A 1 110 ? -0.656 -20.25 -1.012 1 92.31 110 ILE A C 1
ATOM 828 O O . ILE A 1 110 ? 0.573 -20.156 -1 1 92.31 110 ILE A O 1
ATOM 832 N N . TYR A 1 111 ? -1.368 -19.469 -0.332 1 93.5 111 TYR A N 1
ATOM 833 C CA . TYR A 1 111 ? -0.796 -18.312 0.368 1 93.5 111 TYR A CA 1
ATOM 834 C C . TYR A 1 111 ? 0.178 -18.766 1.449 1 93.5 111 TYR A C 1
ATOM 836 O O . TYR A 1 111 ? 1.315 -18.297 1.506 1 93.5 111 TYR A O 1
ATOM 844 N N . PRO A 1 112 ? -0.148 -19.75 2.283 1 92.69 112 PRO A N 1
ATOM 845 C CA . PRO A 1 112 ? 0.81 -20.219 3.289 1 92.69 112 PRO A CA 1
ATOM 846 C C . PRO A 1 112 ? 2.094 -20.766 2.67 1 92.69 112 PRO A C 1
ATOM 848 O O . PRO A 1 112 ? 3.178 -20.594 3.236 1 92.69 112 PRO A O 1
ATOM 851 N N . TYR A 1 113 ? 1.946 -21.438 1.604 1 95.06 113 TYR A N 1
ATOM 852 C CA . TYR A 1 113 ? 3.127 -21.938 0.912 1 95.06 113 TYR A CA 1
ATOM 853 C C . TYR A 1 113 ? 4.039 -20.797 0.488 1 95.06 113 TYR A C 1
ATOM 855 O O . TYR A 1 113 ? 5.25 -20.844 0.732 1 95.06 113 TYR A O 1
ATOM 863 N N . VAL A 1 114 ? 3.453 -19.75 -0.179 1 95.19 114 VAL A N 1
ATOM 864 C CA . VAL A 1 114 ? 4.23 -18.625 -0.661 1 95.19 114 VAL A CA 1
ATOM 865 C C . VAL A 1 114 ? 4.91 -17.922 0.516 1 95.19 114 VAL A C 1
ATOM 867 O O . VAL A 1 114 ? 6.094 -17.578 0.445 1 95.19 114 VAL A O 1
ATOM 870 N N . ILE A 1 115 ? 4.234 -17.781 1.609 1 94.25 115 ILE A N 1
ATOM 871 C CA . ILE A 1 115 ? 4.762 -17.109 2.791 1 94.25 115 ILE A CA 1
ATOM 872 C C . ILE A 1 115 ? 5.902 -17.922 3.389 1 94.25 115 ILE A C 1
ATOM 874 O O . ILE A 1 115 ? 6.918 -17.375 3.812 1 94.25 115 ILE A O 1
ATOM 878 N N . GLN A 1 116 ? 5.688 -19.172 3.428 1 95.56 116 GLN A N 1
ATOM 879 C CA . GLN A 1 116 ? 6.738 -20.031 3.967 1 95.56 116 GLN A CA 1
ATOM 880 C C . GLN A 1 116 ? 8.031 -19.875 3.178 1 95.56 116 GLN A C 1
ATOM 882 O O . GLN A 1 116 ? 9.117 -19.781 3.762 1 95.56 116 GLN A O 1
ATOM 887 N N . GLU A 1 117 ? 7.906 -19.859 1.896 1 97 117 GLU A N 1
ATOM 888 C CA . GLU A 1 117 ? 9.078 -19.719 1.035 1 97 117 GLU A CA 1
ATOM 889 C C . GLU A 1 117 ? 9.703 -18.328 1.183 1 97 117 GLU A C 1
ATOM 891 O O . GLU A 1 117 ? 10.906 -18.172 0.997 1 97 117 GLU A O 1
ATOM 896 N N . LEU A 1 118 ? 8.922 -17.359 1.562 1 97 118 LEU A N 1
ATOM 897 C CA . LEU A 1 118 ? 9.375 -15.984 1.63 1 97 118 LEU A CA 1
ATOM 898 C C . LEU A 1 118 ? 9.812 -15.617 3.045 1 97 118 LEU A C 1
ATOM 900 O O . LEU A 1 118 ? 10.305 -14.516 3.285 1 97 118 LEU A O 1
ATOM 904 N N . ARG A 1 119 ? 9.656 -16.5 3.949 1 95.38 119 ARG A N 1
ATOM 905 C CA . ARG A 1 119 ? 9.93 -16.203 5.352 1 95.38 119 ARG A CA 1
ATOM 906 C C . ARG A 1 119 ? 11.344 -15.656 5.535 1 95.38 119 ARG A C 1
ATOM 908 O O . ARG A 1 119 ? 11.539 -14.641 6.207 1 95.38 119 ARG A O 1
ATOM 915 N N . PRO A 1 120 ? 12.328 -16.312 4.977 1 95.88 120 PRO A N 1
ATOM 916 C CA . PRO A 1 120 ? 13.672 -15.75 5.117 1 95.88 120 PRO A CA 1
ATOM 917 C C . PRO A 1 120 ? 13.773 -14.32 4.582 1 95.88 120 PRO A C 1
ATOM 919 O O . PRO A 1 120 ? 14.422 -13.469 5.195 1 95.88 120 PRO A O 1
ATOM 922 N N . THR A 1 121 ? 13.164 -14.047 3.486 1 95.94 121 THR A N 1
ATOM 923 C CA . THR A 1 121 ? 13.172 -12.719 2.889 1 95.94 121 THR A CA 1
ATOM 924 C C . THR A 1 121 ? 12.445 -11.719 3.781 1 95.94 121 THR A C 1
ATOM 926 O O . THR A 1 121 ? 12.953 -10.625 4.043 1 95.94 121 THR A O 1
ATOM 929 N N . LEU A 1 122 ? 11.305 -12.094 4.238 1 93.06 122 LEU A N 1
ATOM 930 C CA . LEU A 1 122 ? 10.508 -11.234 5.105 1 93.06 122 LEU A CA 1
ATOM 931 C C . LEU A 1 122 ? 11.266 -10.891 6.383 1 93.06 122 LEU A C 1
ATOM 933 O O . LEU A 1 122 ? 11.273 -9.742 6.82 1 93.06 122 LEU A O 1
ATOM 937 N N . ASN A 1 123 ? 11.922 -11.805 6.957 1 92.06 123 ASN A N 1
ATOM 938 C CA . ASN A 1 123 ? 12.719 -11.602 8.164 1 92.06 123 ASN A CA 1
ATOM 939 C C . ASN A 1 123 ? 13.898 -10.672 7.902 1 92.06 123 ASN A C 1
ATOM 941 O O . ASN 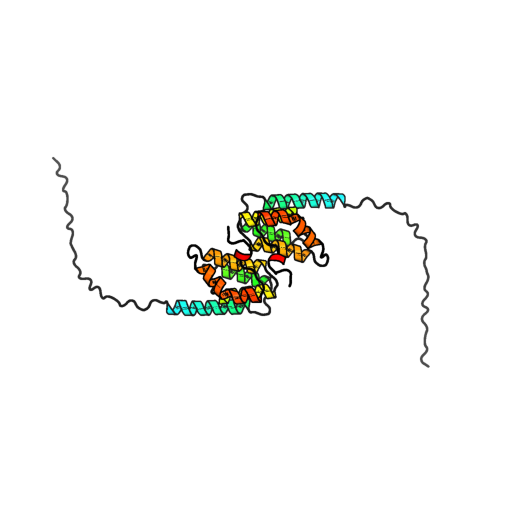A 1 123 ? 14.172 -9.766 8.695 1 92.06 123 ASN A O 1
ATOM 945 N N . GLU A 1 124 ? 14.562 -10.953 6.809 1 93.06 124 GLU A N 1
ATOM 946 C CA . GLU A 1 124 ? 15.719 -10.141 6.445 1 93.06 124 GLU A CA 1
ATOM 947 C C . GLU A 1 124 ? 15.328 -8.672 6.27 1 93.06 124 GLU A C 1
ATOM 949 O O . GLU A 1 124 ? 16.031 -7.777 6.734 1 93.06 124 GLU A O 1
ATOM 954 N N . LEU A 1 125 ? 14.266 -8.398 5.664 1 91.56 125 LEU A N 1
ATOM 955 C CA . LEU A 1 125 ? 13.867 -7.047 5.281 1 91.56 125 LEU A CA 1
ATOM 956 C C . LEU A 1 125 ? 13.047 -6.391 6.383 1 91.56 125 LEU A C 1
ATOM 958 O O . LEU A 1 125 ? 12.828 -5.176 6.359 1 91.56 125 LEU A O 1
ATOM 962 N N . GLY A 1 126 ? 12.57 -7.188 7.348 1 86.5 126 GLY A N 1
ATOM 963 C CA . GLY A 1 126 ? 11.727 -6.664 8.414 1 86.5 126 GLY A CA 1
ATOM 964 C C . GLY A 1 126 ? 10.312 -6.359 7.957 1 86.5 126 GLY A C 1
ATOM 965 O O . GLY A 1 126 ? 9.703 -5.391 8.422 1 86.5 126 GLY A O 1
ATOM 966 N N . ILE A 1 127 ? 9.859 -6.992 6.988 1 85.25 127 ILE A N 1
ATOM 967 C CA . ILE A 1 127 ? 8.5 -6.82 6.488 1 85.25 127 ILE A CA 1
ATOM 968 C C . ILE A 1 127 ? 7.566 -7.812 7.184 1 85.25 127 ILE A C 1
ATOM 970 O O . ILE A 1 127 ? 7.836 -9.016 7.211 1 85.25 127 ILE A O 1
ATOM 974 N N . SER A 1 128 ? 6.535 -7.289 7.777 1 84.44 128 SER A N 1
ATOM 975 C CA . SER A 1 128 ? 5.535 -8.125 8.438 1 84.44 128 SER A CA 1
ATOM 976 C C . SER A 1 128 ? 4.559 -8.719 7.426 1 84.44 128 SER A C 1
ATOM 978 O O . SER A 1 128 ? 4.254 -8.094 6.41 1 84.44 128 SER A O 1
ATOM 980 N N . THR A 1 129 ? 4.145 -9.93 7.738 1 85.62 129 THR A N 1
ATOM 981 C CA . THR A 1 129 ? 3.088 -10.531 6.93 1 85.62 129 THR A CA 1
ATOM 982 C C . THR A 1 129 ? 1.741 -9.875 7.223 1 85.62 129 THR A C 1
ATOM 984 O O . THR A 1 129 ? 1.62 -9.086 8.164 1 85.62 129 THR A O 1
ATOM 987 N N . LEU A 1 130 ? 0.811 -10.234 6.383 1 84.62 130 LEU A N 1
ATOM 988 C CA . LEU A 1 130 ? -0.54 -9.727 6.582 1 84.62 130 LEU A CA 1
ATOM 989 C C . LEU A 1 130 ? -1.113 -10.195 7.914 1 84.62 130 LEU A C 1
ATOM 991 O O . LEU A 1 130 ? -1.825 -9.453 8.586 1 84.62 130 LEU A O 1
ATOM 995 N N . GLU A 1 131 ? -0.853 -11.445 8.242 1 78.69 131 GLU A N 1
ATOM 996 C CA . GLU A 1 131 ? -1.314 -12.008 9.508 1 78.69 131 GLU A CA 1
ATOM 997 C C . GLU A 1 131 ? -0.722 -11.258 10.695 1 78.69 131 GLU A C 1
ATOM 999 O O . GLU A 1 131 ? -1.424 -10.969 11.672 1 78.69 131 GLU A O 1
ATOM 1004 N N . ASP A 1 132 ? 0.525 -10.984 10.5 1 76.69 132 ASP A N 1
ATOM 1005 C CA . ASP A 1 132 ? 1.193 -10.227 11.547 1 76.69 132 ASP A CA 1
ATOM 1006 C C . ASP A 1 132 ? 0.573 -8.836 11.695 1 76.69 132 ASP A C 1
ATOM 1008 O O . ASP A 1 132 ? 0.554 -8.273 12.797 1 76.69 132 ASP A O 1
ATOM 1012 N N . LEU A 1 133 ? 0.077 -8.344 10.602 1 73.25 133 LEU A N 1
ATOM 1013 C CA . LEU A 1 133 ? -0.497 -7.004 10.578 1 73.25 133 LEU A CA 1
ATOM 1014 C C . LEU A 1 133 ? -1.952 -7.031 11.039 1 73.25 133 LEU A C 1
ATOM 1016 O O . LEU A 1 133 ? -2.551 -5.977 11.273 1 73.25 133 LEU A O 1
ATOM 1020 N N . GLY A 1 134 ? -2.418 -8.242 11.336 1 71.88 134 GLY A N 1
ATOM 1021 C CA . GLY A 1 134 ? -3.811 -8.391 11.727 1 71.88 134 GLY A CA 1
ATOM 1022 C C . GLY A 1 134 ? -4.781 -8.172 10.578 1 71.88 134 GLY A C 1
ATOM 1023 O O . GLY A 1 134 ? -5.945 -7.836 10.805 1 71.88 134 GLY A O 1
ATOM 1024 N N . LEU A 1 135 ? -4.23 -8.242 9.398 1 67.5 135 LEU A N 1
ATOM 1025 C CA . LEU A 1 135 ? -5.035 -7.898 8.234 1 67.5 135 LEU A CA 1
ATOM 1026 C C . LEU A 1 135 ? -5.621 -9.148 7.59 1 67.5 135 LEU A C 1
ATOM 1028 O O . LEU A 1 135 ? -6.43 -9.055 6.664 1 67.5 135 LEU A O 1
ATOM 1032 N N . ASP A 1 136 ? -5.297 -10.328 7.965 1 61.78 136 ASP A N 1
ATOM 1033 C CA . ASP A 1 136 ? -5.797 -11.586 7.418 1 61.78 136 ASP A CA 1
ATOM 1034 C C . ASP A 1 136 ? -7.223 -11.859 7.898 1 61.78 136 ASP A C 1
ATOM 1036 O O . ASP A 1 136 ? -7.91 -12.727 7.348 1 61.78 136 ASP A O 1
ATOM 1040 N N . LYS A 1 137 ? -7.453 -11.383 9.062 1 55.44 137 LYS A N 1
ATOM 1041 C CA . LYS A 1 137 ? -8.711 -11.781 9.688 1 55.44 137 LYS A CA 1
ATOM 1042 C C . LYS A 1 137 ? -9.906 -11.141 8.977 1 55.44 137 LYS A C 1
ATOM 1044 O O . LYS A 1 137 ? -11.055 -11.375 9.352 1 55.44 137 LYS A O 1
ATOM 1049 N N . VAL A 1 138 ? -9.727 -10.438 7.871 1 49.91 138 VAL A N 1
ATOM 1050 C CA . VAL A 1 138 ? -11.008 -9.977 7.355 1 49.91 138 VAL A CA 1
ATOM 1051 C C . VAL A 1 138 ? -11.469 -10.891 6.215 1 49.91 138 VAL A C 1
ATOM 1053 O O . VAL A 1 138 ? -10.664 -11.281 5.367 1 49.91 138 VAL A O 1
ATOM 1056 N N . GLY B 1 1 ? 57.531 52.312 -13.883 1 20.55 1 GLY B N 1
ATOM 1057 C CA . GLY B 1 1 ? 57.031 53.062 -12.734 1 20.55 1 GLY B CA 1
ATOM 1058 C C . GLY B 1 1 ? 55.531 53.094 -12.648 1 20.55 1 GLY B C 1
ATOM 1059 O O . GLY B 1 1 ? 54.844 53.688 -13.492 1 20.55 1 GLY B O 1
ATOM 1060 N N . ALA B 1 2 ? 54.969 51.75 -12.203 1 28.91 2 ALA B N 1
ATOM 1061 C CA . ALA B 1 2 ? 53.688 51.031 -12.148 1 28.91 2 ALA B CA 1
ATOM 1062 C C . ALA B 1 2 ? 52.656 51.781 -11.336 1 28.91 2 ALA B C 1
ATOM 1064 O O . ALA B 1 2 ? 52.719 51.812 -10.109 1 28.91 2 ALA B O 1
ATOM 1065 N N . ALA B 1 3 ? 52.312 53.156 -11.859 1 26.2 3 ALA B N 1
ATOM 1066 C CA . ALA B 1 3 ? 51.438 54.094 -11.141 1 26.2 3 ALA B CA 1
ATOM 1067 C C . ALA B 1 3 ? 50.094 53.469 -10.812 1 26.2 3 ALA B C 1
ATOM 1069 O O . ALA B 1 3 ? 49.469 52.844 -11.68 1 26.2 3 ALA B O 1
ATOM 1070 N N . LEU B 1 4 ? 49.781 53.188 -9.469 1 30.98 4 LEU B N 1
ATOM 1071 C CA . LEU B 1 4 ? 48.906 52.75 -8.391 1 30.98 4 LEU B CA 1
ATOM 1072 C C . LEU B 1 4 ? 47.625 53.594 -8.336 1 30.98 4 LEU B C 1
ATOM 1074 O O . LEU B 1 4 ? 46.938 53.656 -7.309 1 30.98 4 LEU B O 1
ATOM 1078 N N . HIS B 1 5 ? 47.094 54.062 -9.633 1 30.89 5 HIS B N 1
ATOM 1079 C CA . HIS B 1 5 ? 46.062 55.094 -9.453 1 30.89 5 HIS B CA 1
ATOM 1080 C C . HIS B 1 5 ? 44.875 54.531 -8.711 1 30.89 5 HIS B C 1
ATOM 1082 O O . HIS B 1 5 ? 44.281 53.562 -9.141 1 30.89 5 HIS B O 1
ATOM 1088 N N . ARG B 1 6 ? 44.688 54.875 -7.309 1 28.17 6 ARG B N 1
ATOM 1089 C CA . ARG B 1 6 ? 43.844 54.75 -6.121 1 28.17 6 ARG B CA 1
ATOM 1090 C C . ARG B 1 6 ? 42.438 55.312 -6.367 1 28.17 6 ARG B C 1
ATOM 1092 O O . ARG B 1 6 ? 42.281 56.5 -6.535 1 28.17 6 ARG B O 1
ATOM 1099 N N . CYS B 1 7 ? 41.562 54.656 -7.246 1 30.19 7 CYS B N 1
ATOM 1100 C CA . CYS B 1 7 ? 40.25 55.188 -7.598 1 30.19 7 CYS B CA 1
ATOM 1101 C C . CYS B 1 7 ? 39.375 55.344 -6.359 1 30.19 7 CYS B C 1
ATOM 1103 O O . CYS B 1 7 ? 39.375 54.469 -5.473 1 30.19 7 CYS B O 1
ATOM 1105 N N . ALA B 1 8 ? 38.938 56.625 -5.969 1 25.84 8 ALA B N 1
ATOM 1106 C CA . ALA B 1 8 ? 38.25 57.25 -4.852 1 25.84 8 ALA B CA 1
ATOM 1107 C C . ALA B 1 8 ? 36.844 56.656 -4.684 1 25.84 8 ALA B C 1
ATOM 1109 O O . ALA B 1 8 ? 36.062 56.656 -5.629 1 25.84 8 ALA B O 1
ATOM 1110 N N . VAL B 1 9 ? 36.594 55.812 -3.645 1 29.38 9 VAL B N 1
ATOM 1111 C CA . VAL B 1 9 ? 35.5 55 -3.141 1 29.38 9 VAL B CA 1
ATOM 1112 C C . VAL B 1 9 ? 34.438 55.875 -2.488 1 29.38 9 VAL B C 1
ATOM 1114 O O . VAL B 1 9 ? 33.469 55.406 -1.92 1 29.38 9 VAL B O 1
ATOM 1117 N N . THR B 1 10 ? 34.031 57.094 -3.152 1 24.83 10 THR B N 1
ATOM 1118 C CA . THR B 1 10 ? 33.281 58 -2.277 1 24.83 10 THR B CA 1
ATOM 1119 C C . THR B 1 10 ? 31.953 57.344 -1.889 1 24.83 10 THR B C 1
ATOM 1121 O O . THR B 1 10 ? 31.234 56.812 -2.744 1 24.83 10 THR B O 1
ATOM 1124 N N . ALA B 1 11 ? 31.734 56.969 -0.551 1 27.3 11 ALA B N 1
ATOM 1125 C CA . ALA B 1 11 ? 30.75 56.25 0.255 1 27.3 11 ALA B CA 1
ATOM 1126 C C . ALA B 1 11 ? 29.516 57.125 0.518 1 27.3 11 ALA B C 1
ATOM 1128 O O . ALA B 1 11 ? 28.672 56.781 1.344 1 27.3 11 ALA B O 1
ATOM 1129 N N . THR B 1 12 ? 29.047 58.125 -0.376 1 27.72 12 THR B N 1
ATOM 1130 C CA . THR B 1 12 ? 28.172 59.062 0.307 1 27.72 12 THR B CA 1
ATOM 1131 C C . THR B 1 12 ? 26.906 58.375 0.813 1 27.72 12 THR B C 1
ATOM 1133 O O . THR B 1 12 ? 26.375 57.469 0.145 1 27.72 12 THR B O 1
ATOM 1136 N N . ALA B 1 13 ? 26.719 58.438 2.174 1 25.97 13 ALA B N 1
ATOM 1137 C CA . ALA B 1 13 ? 25.781 57.906 3.17 1 25.97 13 ALA B CA 1
ATOM 1138 C C . ALA B 1 13 ? 24.406 58.531 3.029 1 25.97 13 ALA B C 1
ATOM 1140 O O . ALA B 1 13 ? 24.219 59.719 3.355 1 25.97 13 ALA B O 1
ATOM 1141 N N . ARG B 1 14 ? 23.672 58.531 1.932 1 28.72 14 ARG B N 1
ATOM 1142 C CA . ARG B 1 14 ? 22.422 59.25 1.91 1 28.72 14 ARG B CA 1
ATOM 1143 C C . ARG B 1 14 ? 21.438 58.719 2.949 1 28.72 14 ARG B C 1
ATOM 1145 O O . ARG B 1 14 ? 21.016 57.562 2.861 1 28.72 14 ARG B O 1
ATOM 1152 N N . ALA B 1 15 ? 21.562 59.188 4.254 1 27.67 15 ALA B N 1
ATOM 1153 C CA . ALA B 1 15 ? 20.828 58.75 5.438 1 27.67 15 ALA B CA 1
ATOM 1154 C C . ALA B 1 15 ? 19.359 59.125 5.34 1 27.67 15 ALA B C 1
ATOM 1156 O O . ALA B 1 15 ? 18.578 58.875 6.266 1 27.67 15 ALA B O 1
ATOM 1157 N N . GLY B 1 16 ? 18.656 59.5 4.293 1 29.12 16 GLY B N 1
ATOM 1158 C CA . GLY B 1 16 ? 17.484 60.25 4.691 1 29.12 16 GLY B CA 1
ATOM 1159 C C . GLY B 1 16 ? 16.562 59.5 5.617 1 29.12 16 GLY B C 1
ATOM 1160 O O . GLY B 1 16 ? 16.641 58.25 5.688 1 29.12 16 GLY B O 1
ATOM 1161 N N . PRO B 1 17 ? 16.047 60.188 6.781 1 31.39 17 PRO B N 1
ATOM 1162 C CA . PRO B 1 17 ? 15.266 59.656 7.902 1 31.39 17 PRO B CA 1
ATOM 1163 C C . PRO B 1 17 ? 13.914 59.094 7.469 1 31.39 17 PRO B C 1
ATOM 1165 O O . PRO B 1 17 ? 13.125 59.781 6.824 1 31.39 17 PRO B O 1
ATOM 1168 N N . ARG B 1 18 ? 13.836 57.875 6.875 1 30.8 18 ARG B N 1
ATOM 1169 C CA . ARG B 1 18 ? 12.562 57.25 6.477 1 30.8 18 ARG B CA 1
ATOM 1170 C C . ARG B 1 18 ? 11.594 57.219 7.652 1 30.8 18 ARG B C 1
ATOM 1172 O O . ARG B 1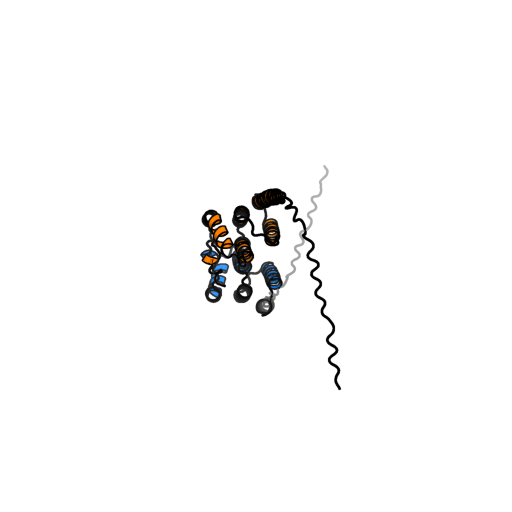 18 ? 11.961 56.781 8.742 1 30.8 18 ARG B O 1
ATOM 1179 N N . GLY B 1 19 ? 10.812 58.312 7.867 1 32.16 19 GLY B N 1
ATOM 1180 C CA . GLY B 1 19 ? 9.68 58.312 8.781 1 32.16 19 GLY B CA 1
ATOM 1181 C C . GLY B 1 19 ? 8.867 57.031 8.711 1 32.16 19 GLY B C 1
ATOM 1182 O O . GLY B 1 19 ? 8.352 56.688 7.648 1 32.16 19 GLY B O 1
ATOM 1183 N N . LEU B 1 20 ? 9.227 56 9.375 1 32.94 20 LEU B N 1
ATOM 1184 C CA . LEU B 1 20 ? 8.641 54.656 9.477 1 32.94 20 LEU B CA 1
ATOM 1185 C C . LEU B 1 20 ? 7.184 54.75 9.93 1 32.94 20 LEU B C 1
ATOM 1187 O O . LEU B 1 20 ? 6.902 55.125 11.07 1 32.94 20 LEU B O 1
ATOM 1191 N N . LEU B 1 21 ? 6.367 55.469 9.133 1 33.28 21 LEU B N 1
ATOM 1192 C CA . LEU B 1 21 ? 4.965 55.344 9.508 1 33.28 21 LEU B CA 1
ATOM 1193 C C . LEU B 1 21 ? 4.613 53.875 9.727 1 33.28 21 LEU B C 1
ATOM 1195 O O . LEU B 1 21 ? 4.934 53 8.898 1 33.28 21 LEU B O 1
ATOM 1199 N N . HIS B 1 22 ? 4.641 53.375 10.945 1 35.84 22 HIS B N 1
ATOM 1200 C CA . HIS B 1 22 ? 4.207 52.062 11.469 1 35.84 22 HIS B CA 1
ATOM 1201 C C . HIS B 1 22 ? 2.826 51.688 10.945 1 35.84 22 HIS B C 1
ATOM 1203 O O . HIS B 1 22 ? 1.83 52.344 11.289 1 35.84 22 HIS B O 1
ATOM 1209 N N . SER B 1 23 ? 2.645 51.438 9.641 1 37.97 23 SER B N 1
ATOM 1210 C CA . SER B 1 23 ? 1.34 50.938 9.234 1 37.97 23 SER B CA 1
ATOM 1211 C C . SER B 1 23 ? 0.929 49.719 10.086 1 37.97 23 SER B C 1
ATOM 1213 O O . SER B 1 23 ? 1.754 48.875 10.391 1 37.97 23 SER B O 1
ATOM 1215 N N . ALA B 1 24 ? -0.059 49.844 10.969 1 39.81 24 ALA B N 1
ATOM 1216 C CA . ALA B 1 24 ? -0.703 48.781 11.758 1 39.81 24 ALA B CA 1
ATOM 1217 C C . ALA B 1 24 ? -0.986 47.562 10.914 1 39.81 24 ALA B C 1
ATOM 1219 O O . ALA B 1 24 ? -1.489 47.656 9.789 1 39.81 24 ALA B O 1
ATOM 1220 N N . PRO B 1 25 ? -0.163 46.469 11.047 1 39.66 25 PRO B N 1
ATOM 1221 C CA . PRO B 1 25 ? -0.407 45.25 10.266 1 39.66 25 PRO B CA 1
ATOM 1222 C C . PRO B 1 25 ? -1.882 44.844 10.234 1 39.66 25 PRO B C 1
ATOM 1224 O O . PRO B 1 25 ? -2.572 44.938 11.258 1 39.66 25 PRO B O 1
ATOM 1227 N N . THR B 1 26 ? -2.621 45.219 9.266 1 42.38 26 THR B N 1
ATOM 1228 C CA . THR B 1 26 ? -3.947 44.656 9.031 1 42.38 26 THR B CA 1
ATOM 1229 C C . THR B 1 26 ? -3.971 43.188 9.352 1 42.38 26 THR B C 1
ATOM 1231 O O . THR B 1 26 ? -2.998 42.469 9.086 1 42.38 26 THR B O 1
ATOM 1234 N N . PRO B 1 27 ? -4.785 42.656 10.32 1 41.66 27 PRO B N 1
ATOM 1235 C CA . PRO B 1 27 ? -4.863 41.219 10.555 1 41.66 27 PRO B CA 1
ATOM 1236 C C . PRO B 1 27 ? -4.742 40.406 9.273 1 41.66 27 PRO B C 1
ATOM 1238 O O . PRO B 1 27 ? -5.406 40.719 8.281 1 41.66 27 PRO B O 1
ATOM 1241 N N . GLY B 1 28 ? -3.684 40 8.836 1 38.94 28 GLY B N 1
ATOM 1242 C CA . GLY B 1 28 ? -3.383 39.219 7.652 1 38.94 28 GLY B CA 1
ATOM 1243 C C . GLY B 1 28 ? -4.398 38.094 7.391 1 38.94 28 GLY B C 1
ATOM 1244 O O . GLY B 1 28 ? -5.211 37.781 8.258 1 38.94 28 GLY B O 1
ATOM 1245 N N . PRO B 1 29 ? -4.719 37.688 6.152 1 43.31 29 PRO B N 1
ATOM 1246 C CA . PRO B 1 29 ? -5.656 36.656 5.652 1 43.31 29 PRO B CA 1
ATOM 1247 C C . PRO B 1 29 ? -5.617 35.375 6.453 1 43.31 29 PRO B C 1
ATOM 1249 O O . PRO B 1 29 ? -6.035 34.312 5.957 1 43.31 29 PRO B O 1
ATOM 1252 N N . ALA B 1 30 ? -5.145 35.281 7.551 1 44.28 30 ALA B N 1
ATOM 1253 C CA . ALA B 1 30 ? -5.215 34.062 8.336 1 44.28 30 ALA B CA 1
ATOM 1254 C C . ALA B 1 30 ? -6.66 33.594 8.5 1 44.28 30 ALA B C 1
ATOM 1256 O O . ALA B 1 30 ? -6.914 32.438 8.805 1 44.28 30 ALA B O 1
ATOM 1257 N N . ALA B 1 31 ? -7.621 34.344 8.664 1 46.31 31 ALA B N 1
ATOM 1258 C CA . ALA B 1 31 ? -9.023 33.938 8.789 1 46.31 31 ALA B CA 1
ATOM 1259 C C . ALA B 1 31 ? -9.508 33.25 7.523 1 46.31 31 ALA B C 1
ATOM 1261 O O . ALA B 1 31 ? -10.32 32.312 7.586 1 46.31 31 ALA B O 1
ATOM 1262 N N . ALA B 1 32 ? -9.141 33.562 6.312 1 45.69 32 ALA B N 1
ATOM 1263 C CA . ALA B 1 32 ? -9.477 33 5.012 1 45.69 32 ALA B CA 1
ATOM 1264 C C . ALA B 1 32 ? -8.758 31.656 4.801 1 45.69 32 ALA B C 1
ATOM 1266 O O . ALA B 1 32 ? -9.289 30.75 4.156 1 45.69 32 ALA B O 1
ATOM 1267 N N . ILE B 1 33 ? -7.613 31.406 5.398 1 48.16 33 ILE B N 1
ATOM 1268 C CA . ILE B 1 33 ? -6.777 30.203 5.344 1 48.16 33 ILE B CA 1
ATOM 1269 C C . ILE B 1 33 ? -7.406 29.094 6.184 1 48.16 33 ILE B C 1
ATOM 1271 O O . ILE B 1 33 ? -7.375 27.922 5.801 1 48.16 33 ILE B O 1
ATOM 1275 N N . GLN B 1 34 ? -8.172 29.562 7.332 1 49.53 34 GLN B N 1
ATOM 1276 C CA . GLN B 1 34 ? -8.82 28.625 8.242 1 49.53 34 GLN B CA 1
ATOM 1277 C C . GLN B 1 34 ? -10.031 27.969 7.586 1 49.53 34 GLN B C 1
ATOM 1279 O O . GLN B 1 34 ? -10.281 26.781 7.781 1 49.53 34 GLN B O 1
ATOM 1284 N N . SER B 1 35 ? -10.938 28.953 6.969 1 53.66 35 SER B N 1
ATOM 1285 C CA . SER B 1 35 ? -12.125 28.453 6.297 1 53.66 35 SER B CA 1
ATOM 1286 C C . SER B 1 35 ? -11.766 27.484 5.176 1 53.66 35 SER B C 1
ATOM 1288 O O . SER B 1 35 ? -12.43 26.453 4.988 1 53.66 35 SER B O 1
ATOM 1290 N N . THR B 1 36 ? -10.531 27.797 4.598 1 65.69 36 THR B N 1
ATOM 1291 C CA . THR B 1 36 ? -10.07 26.969 3.49 1 65.69 36 THR B CA 1
ATOM 1292 C C . THR B 1 36 ? -9.562 25.625 3.998 1 65.69 36 THR B C 1
ATOM 1294 O O . THR B 1 36 ? -9.812 24.594 3.381 1 65.69 36 THR B O 1
ATOM 1297 N N . ASP B 1 37 ? -9.25 25.719 5.359 1 81.94 37 ASP B N 1
ATOM 1298 C CA . ASP B 1 37 ? -8.75 24.469 5.934 1 81.94 37 ASP B CA 1
ATOM 1299 C C . ASP B 1 37 ? -9.898 23.547 6.332 1 81.94 37 ASP B C 1
ATOM 1301 O O . ASP B 1 37 ? -9.836 22.344 6.109 1 81.94 37 ASP B O 1
ATOM 1305 N N . GLU B 1 38 ? -10.992 24.266 6.855 1 87.19 38 GLU B N 1
ATOM 1306 C CA . GLU B 1 38 ? -12.125 23.453 7.27 1 87.19 38 GLU B CA 1
ATOM 1307 C C . GLU B 1 38 ? -12.883 22.906 6.062 1 87.19 38 GLU B C 1
ATOM 1309 O O . GLU B 1 38 ? -13.375 21.781 6.094 1 87.19 38 GLU B O 1
ATOM 1314 N N . GLU B 1 39 ? -13.016 23.75 5.109 1 89.88 39 GLU B N 1
ATOM 1315 C CA . GLU B 1 39 ? -13.672 23.297 3.889 1 89.88 39 GLU B CA 1
ATOM 1316 C C . GLU B 1 39 ? -12.891 22.156 3.23 1 89.88 39 GLU B C 1
ATOM 1318 O O . GLU B 1 39 ? -13.484 21.188 2.746 1 89.88 39 GLU B O 1
ATOM 1323 N N . PHE B 1 40 ? -11.648 22.406 3.229 1 93.19 40 PHE B N 1
ATOM 1324 C CA . PHE B 1 40 ? -10.781 21.359 2.699 1 93.19 40 PHE B CA 1
ATOM 1325 C C . PHE B 1 40 ? -10.992 20.047 3.453 1 93.19 40 PHE B C 1
ATOM 1327 O O . PHE B 1 40 ? -11.227 19 2.844 1 93.19 40 PHE B O 1
ATOM 1334 N N . ASP B 1 41 ? -10.938 20.141 4.738 1 95.06 41 ASP B N 1
ATOM 1335 C CA . ASP B 1 41 ? -11.086 18.969 5.574 1 95.06 41 ASP B CA 1
ATOM 1336 C C . ASP B 1 41 ? -12.438 18.297 5.355 1 95.06 41 ASP B C 1
ATOM 1338 O O . ASP B 1 41 ? -12.523 17.062 5.242 1 95.06 41 ASP B O 1
ATOM 1342 N N . ALA B 1 42 ? -13.477 19.141 5.289 1 96.19 42 ALA B N 1
ATOM 1343 C CA . ALA B 1 42 ? -14.828 18.609 5.133 1 96.19 42 ALA B CA 1
ATOM 1344 C C . ALA B 1 42 ? -14.977 17.875 3.801 1 96.19 42 ALA B C 1
ATOM 1346 O O . ALA B 1 42 ? -15.633 16.844 3.727 1 96.19 42 ALA B O 1
ATOM 1347 N N . LEU B 1 43 ? -14.438 18.344 2.818 1 96.06 43 LEU B N 1
ATOM 1348 C CA . LEU B 1 43 ? -14.492 17.734 1.499 1 96.06 43 LEU B CA 1
ATOM 1349 C C . LEU B 1 43 ? -13.898 16.328 1.53 1 96.06 43 LEU B C 1
ATOM 1351 O O . LEU B 1 43 ? -14.531 15.367 1.102 1 96.06 43 LEU B O 1
ATOM 1355 N N . TRP B 1 44 ? -12.773 16.25 2.076 1 97.62 44 TRP B N 1
ATOM 1356 C CA . TRP B 1 44 ? -12.055 14.969 2.039 1 97.62 44 TRP B CA 1
ATOM 1357 C C . TRP B 1 44 ? -12.672 13.977 3.021 1 97.62 44 TRP B C 1
ATOM 1359 O O . TRP B 1 44 ? -12.742 12.781 2.738 1 97.62 44 TRP B O 1
ATOM 1369 N N . VAL B 1 45 ? -13.031 14.453 4.195 1 98.25 45 VAL B N 1
ATOM 1370 C CA . VAL B 1 45 ? -13.734 13.578 5.125 1 98.25 45 VAL B CA 1
ATOM 1371 C C . VAL B 1 45 ? -15 13.031 4.469 1 98.25 45 VAL B C 1
ATOM 1373 O O . VAL B 1 45 ? -15.273 11.828 4.543 1 98.25 45 VAL B O 1
ATOM 1376 N N . THR B 1 46 ? -15.75 13.914 3.793 1 98.31 46 THR B N 1
ATOM 1377 C CA . THR B 1 46 ? -16.969 13.492 3.098 1 98.31 46 THR B CA 1
ATOM 1378 C C . THR B 1 46 ? -16.625 12.531 1.964 1 98.31 46 THR B C 1
ATOM 1380 O O . THR B 1 46 ? -17.312 11.523 1.772 1 98.31 46 THR B O 1
ATOM 1383 N N . TYR B 1 47 ? -15.656 12.758 1.169 1 98.31 47 TYR B N 1
ATOM 1384 C CA . TYR B 1 47 ? -15.242 11.93 0.045 1 98.31 47 TYR B CA 1
ATOM 1385 C C . TYR B 1 47 ? -14.969 10.5 0.496 1 98.31 47 TYR B C 1
ATOM 1387 O O . TYR B 1 47 ? -15.516 9.547 -0.067 1 98.31 47 TYR B O 1
ATOM 1395 N N . PHE B 1 48 ? -14.203 10.281 1.601 1 98.56 48 PHE B N 1
ATOM 1396 C CA . PHE B 1 48 ? -13.781 8.961 2.043 1 98.56 48 PHE B CA 1
ATOM 1397 C C . PHE B 1 48 ? -14.898 8.258 2.803 1 98.56 48 PHE B C 1
ATOM 1399 O O . PHE B 1 48 ? -14.875 7.039 2.973 1 98.56 48 PHE B O 1
ATOM 1406 N N . ASN B 1 49 ? -15.859 9.078 3.256 1 98.38 49 ASN B N 1
ATOM 1407 C CA . ASN B 1 49 ? -16.953 8.492 4.008 1 98.38 49 ASN B CA 1
ATOM 1408 C C . ASN B 1 49 ? -18.109 8.094 3.094 1 98.38 49 ASN B C 1
ATOM 1410 O O . ASN B 1 49 ? -19.125 7.574 3.559 1 98.38 49 ASN B O 1
ATOM 1414 N N . LYS B 1 50 ? -17.969 8.32 1.842 1 97.88 50 LYS B N 1
ATOM 1415 C CA . LYS B 1 50 ? -19 7.828 0.929 1 97.88 50 LYS B CA 1
ATOM 1416 C C . LYS B 1 50 ? -19.188 6.32 1.072 1 97.88 50 LYS B C 1
ATOM 1418 O O . LYS B 1 50 ? -18.234 5.555 0.889 1 97.88 50 LYS B O 1
ATOM 1423 N N . PRO B 1 51 ? -20.328 5.914 1.32 1 95.88 51 PRO B N 1
ATOM 1424 C CA . PRO B 1 51 ? -20.547 4.488 1.586 1 95.88 51 PRO B CA 1
ATOM 1425 C C . PRO B 1 51 ? -20.297 3.617 0.356 1 95.88 51 PRO B C 1
ATOM 1427 O O . PRO B 1 51 ? -19.984 2.434 0.487 1 95.88 51 PRO B O 1
ATOM 1430 N N . ASP B 1 52 ? -20.438 4.215 -0.755 1 96.75 52 ASP B N 1
ATOM 1431 C CA . ASP B 1 52 ? -20.312 3.436 -1.981 1 96.75 52 ASP B CA 1
ATOM 1432 C C . ASP B 1 52 ? -18.953 3.631 -2.623 1 96.75 52 ASP B C 1
ATOM 1434 O O . ASP B 1 52 ? -18.766 3.332 -3.805 1 96.75 52 ASP B O 1
ATOM 1438 N N . ILE B 1 53 ? -18.109 4.152 -1.879 1 97.19 53 ILE B N 1
ATOM 1439 C CA . ILE B 1 53 ? -16.781 4.355 -2.441 1 97.19 53 ILE B CA 1
ATOM 1440 C C . ILE B 1 53 ? -16.188 3.012 -2.865 1 97.19 53 ILE B C 1
ATOM 1442 O O . ILE B 1 53 ? -16.266 2.027 -2.127 1 97.19 53 ILE B O 1
ATOM 1446 N N . ASP B 1 54 ? -15.672 2.955 -4.078 1 97.38 54 ASP B N 1
ATOM 1447 C CA . ASP B 1 54 ? -15.062 1.708 -4.531 1 97.38 54 ASP B CA 1
ATOM 1448 C C . ASP B 1 54 ? -13.539 1.81 -4.531 1 97.38 54 ASP B C 1
ATOM 1450 O O . ASP B 1 54 ? -12.977 2.846 -4.168 1 97.38 54 ASP B O 1
ATOM 1454 N N . ALA B 1 55 ? -12.883 0.775 -4.906 1 95.94 55 ALA B N 1
ATOM 1455 C CA . ALA B 1 55 ? -11.43 0.674 -4.809 1 95.94 55 ALA B CA 1
ATOM 1456 C C . ALA B 1 55 ? -10.742 1.722 -5.684 1 95.94 55 ALA B C 1
ATOM 1458 O O . ALA B 1 55 ? -9.742 2.311 -5.285 1 95.94 55 ALA B O 1
ATOM 1459 N N . TRP B 1 56 ? -11.266 1.88 -6.883 1 96 56 TRP B N 1
ATOM 1460 C CA . TRP B 1 56 ? -10.688 2.861 -7.793 1 96 56 TRP B CA 1
ATOM 1461 C C . TRP B 1 56 ? -10.812 4.27 -7.223 1 96 56 TRP B C 1
ATOM 1463 O O . TRP B 1 56 ? -9.844 5.043 -7.25 1 96 56 TRP B O 1
ATOM 1473 N N . GLN B 1 57 ? -11.945 4.645 -6.742 1 97.81 57 GLN B N 1
ATOM 1474 C CA . GLN B 1 57 ? -12.172 5.953 -6.145 1 97.81 57 GLN B CA 1
ATOM 1475 C C . GLN B 1 57 ? -11.258 6.176 -4.938 1 97.81 57 GLN B C 1
ATOM 1477 O O . GLN B 1 57 ? -10.711 7.262 -4.758 1 97.81 57 GLN B O 1
ATOM 1482 N N . LEU B 1 58 ? -11.156 5.172 -4.094 1 98.12 58 LEU B N 1
ATOM 1483 C CA . LEU B 1 58 ? -10.281 5.273 -2.934 1 98.12 58 LEU B CA 1
ATOM 1484 C C . LEU B 1 58 ? -8.852 5.59 -3.355 1 98.12 58 LEU B C 1
ATOM 1486 O O . LEU B 1 58 ? -8.242 6.527 -2.842 1 98.12 58 LEU B O 1
ATOM 1490 N N . ARG B 1 59 ? -8.336 4.832 -4.305 1 95.38 59 ARG B N 1
ATOM 1491 C CA . ARG B 1 59 ? -6.957 5.008 -4.746 1 95.38 59 ARG B CA 1
ATOM 1492 C C . ARG B 1 59 ? -6.758 6.375 -5.391 1 95.38 59 ARG B C 1
ATOM 1494 O O . ARG B 1 59 ? -5.742 7.035 -5.156 1 95.38 59 ARG B O 1
ATOM 1501 N N . LYS B 1 60 ? -7.723 6.742 -6.219 1 96.12 60 LYS B N 1
ATOM 1502 C CA . LYS B 1 60 ? -7.656 8.07 -6.828 1 96.12 60 LYS B CA 1
ATOM 1503 C C . LYS B 1 60 ? -7.641 9.156 -5.762 1 96.12 60 LYS B C 1
ATOM 1505 O O . LYS B 1 60 ? -6.836 10.094 -5.832 1 96.12 60 LYS B O 1
ATOM 1510 N N . GLY B 1 61 ? -8.555 9.047 -4.797 1 97.69 61 GLY B N 1
ATOM 1511 C CA . GLY B 1 61 ? -8.602 10.016 -3.711 1 97.69 61 GLY B CA 1
ATOM 1512 C C . GLY B 1 61 ? -7.34 10.039 -2.877 1 97.69 61 GLY B C 1
ATOM 1513 O O . GLY B 1 61 ? -6.82 11.109 -2.561 1 97.69 61 GLY B O 1
ATOM 1514 N N . MET B 1 62 ? -6.855 8.906 -2.582 1 97.44 62 MET B N 1
ATOM 1515 C CA . MET B 1 62 ? -5.625 8.797 -1.803 1 97.44 62 MET B CA 1
ATOM 1516 C C . MET B 1 62 ? -4.461 9.461 -2.527 1 97.44 62 MET B C 1
ATOM 1518 O O . MET B 1 62 ? -3.727 10.25 -1.934 1 97.44 62 MET B O 1
ATOM 1522 N N . ASN B 1 63 ? -4.332 9.133 -3.787 1 94.31 63 ASN B N 1
ATOM 1523 C CA . ASN B 1 63 ? -3.256 9.711 -4.582 1 94.31 63 ASN B CA 1
ATOM 1524 C C . ASN B 1 63 ? -3.377 11.227 -4.672 1 94.31 63 ASN B C 1
ATOM 1526 O O . ASN B 1 63 ? -2.373 11.938 -4.598 1 94.31 63 ASN B O 1
ATOM 1530 N N . THR B 1 64 ? -4.559 11.648 -4.879 1 96.81 64 THR B N 1
ATOM 1531 C CA . THR B 1 64 ? -4.773 13.094 -4.949 1 96.81 64 THR B CA 1
ATOM 1532 C C . THR B 1 64 ? -4.445 13.758 -3.613 1 96.81 64 THR B C 1
ATOM 1534 O O . THR B 1 64 ? -3.727 14.75 -3.57 1 96.81 64 THR B O 1
ATOM 1537 N N . LEU B 1 65 ? -4.918 13.25 -2.496 1 96.44 65 LEU B N 1
ATOM 1538 C CA . LEU B 1 65 ? -4.695 13.812 -1.167 1 96.44 65 LEU B CA 1
ATOM 1539 C C . LEU B 1 65 ? -3.203 13.891 -0.856 1 96.44 65 LEU B C 1
ATOM 1541 O O . LEU B 1 65 ? -2.723 14.914 -0.366 1 96.44 65 LEU B O 1
ATOM 1545 N N . VAL B 1 66 ? -2.508 12.891 -1.212 1 93.81 66 VAL B N 1
ATOM 1546 C CA . VAL B 1 66 ? -1.085 12.805 -0.897 1 93.81 66 VAL B CA 1
ATOM 1547 C C . VAL B 1 66 ? -0.292 13.727 -1.814 1 93.81 66 VAL B C 1
ATOM 1549 O O . VAL B 1 66 ? 0.819 14.141 -1.478 1 93.81 66 VAL B O 1
ATOM 1552 N N . SER B 1 67 ? -0.795 14.039 -2.957 1 93.69 67 SER B N 1
ATOM 1553 C CA . SER B 1 67 ? -0.09 14.898 -3.908 1 93.69 67 SER B CA 1
ATOM 1554 C C . SER B 1 67 ? -0.081 16.344 -3.447 1 93.69 67 SER B C 1
ATOM 1556 O O . SER B 1 67 ? 0.686 17.172 -3.963 1 93.69 67 SER B O 1
ATOM 1558 N N . TYR B 1 68 ? -0.904 16.656 -2.527 1 92.62 68 TYR B N 1
ATOM 1559 C CA . TYR B 1 68 ? -0.884 18 -1.97 1 92.62 68 TYR B CA 1
ATOM 1560 C C . TYR B 1 68 ? 0.307 18.188 -1.037 1 92.62 68 TYR B C 1
ATOM 1562 O O . TYR B 1 68 ? 0.756 17.234 -0.395 1 92.62 68 TYR B O 1
ATOM 1570 N N . ASP B 1 69 ? 0.867 19.328 -1.009 1 89.19 69 ASP B N 1
ATOM 1571 C CA . ASP B 1 69 ? 2.023 19.609 -0.165 1 89.19 69 ASP B CA 1
ATOM 1572 C C . ASP B 1 69 ? 1.593 19.969 1.257 1 89.19 69 ASP B C 1
ATOM 1574 O O . ASP B 1 69 ? 2.029 20.984 1.811 1 89.19 69 ASP B O 1
ATOM 1578 N N . LEU B 1 70 ? 0.667 19.297 1.839 1 90.31 70 LEU B N 1
ATOM 1579 C CA . LEU B 1 70 ? 0.181 19.5 3.199 1 90.31 70 LEU B CA 1
ATOM 1580 C C . LEU B 1 70 ? 0.03 18.172 3.926 1 90.31 70 LEU B C 1
ATOM 1582 O O . LEU B 1 70 ? -0.236 17.141 3.297 1 90.31 70 LEU B O 1
ATOM 1586 N N . VAL B 1 71 ? 0.239 18.125 5.184 1 93.44 71 VAL B N 1
ATOM 1587 C CA . VAL B 1 71 ? -0.078 16.984 6.02 1 93.44 71 VAL B CA 1
ATOM 1588 C C . VAL B 1 71 ? -1.57 16.969 6.344 1 93.44 71 VAL B C 1
ATOM 1590 O O . VAL B 1 71 ? -2.084 17.906 6.957 1 93.44 71 VAL B O 1
ATOM 1593 N N . PRO B 1 72 ? -2.205 16 5.852 1 95.38 72 PRO B N 1
ATOM 1594 C CA . PRO B 1 72 ? -3.639 15.961 6.156 1 95.38 72 PRO B CA 1
ATOM 1595 C C . PRO B 1 72 ? -3.924 15.906 7.656 1 95.38 72 PRO B C 1
ATOM 1597 O O . PRO B 1 72 ? -3.174 15.273 8.406 1 95.38 72 PRO B O 1
ATOM 1600 N N . GLU B 1 73 ? -4.996 16.594 8.094 1 95.62 73 GLU B N 1
ATOM 1601 C CA . GLU B 1 73 ? -5.426 16.516 9.484 1 95.62 73 GLU B CA 1
ATOM 1602 C C . GLU B 1 73 ? -5.812 15.094 9.875 1 95.62 73 GLU B C 1
ATOM 1604 O O . GLU B 1 73 ? -6.281 14.32 9.031 1 95.62 73 GLU B O 1
ATOM 1609 N N . PRO B 1 74 ? -5.688 14.75 11.117 1 97 74 PRO B N 1
ATOM 1610 C CA . PRO B 1 74 ? -5.988 13.391 11.57 1 97 74 PRO B CA 1
ATOM 1611 C C . PRO B 1 74 ? -7.41 12.953 11.227 1 97 74 PRO B C 1
ATOM 1613 O O . PRO B 1 74 ? -7.648 11.773 10.953 1 97 74 PRO B O 1
ATOM 1616 N N . LYS B 1 75 ? -8.305 13.867 11.188 1 97.31 75 LYS B N 1
ATOM 1617 C CA . LYS B 1 75 ? -9.688 13.477 10.891 1 97.31 75 LYS B CA 1
ATOM 1618 C C . LYS B 1 75 ? -9.82 12.984 9.453 1 97.31 75 LYS B C 1
ATOM 1620 O O . LYS B 1 75 ? -10.641 12.109 9.164 1 97.31 75 LYS B O 1
ATOM 1625 N N . ILE B 1 76 ? -9.062 13.555 8.547 1 97.94 76 ILE B N 1
ATOM 1626 C CA . ILE B 1 76 ? -9.055 13.109 7.156 1 97.94 76 ILE B CA 1
ATOM 1627 C C . ILE B 1 76 ? -8.438 11.719 7.062 1 97.94 76 ILE B C 1
ATOM 1629 O O . ILE B 1 76 ? -8.984 10.836 6.402 1 97.94 76 ILE B O 1
ATOM 1633 N N . VAL B 1 77 ? -7.34 11.555 7.746 1 98.06 77 VAL B N 1
ATOM 1634 C CA . VAL B 1 77 ? -6.648 10.273 7.746 1 98.06 77 VAL B CA 1
ATOM 1635 C C . VAL B 1 77 ? -7.543 9.203 8.375 1 98.06 77 VAL B C 1
ATOM 1637 O O . VAL B 1 77 ? -7.582 8.062 7.91 1 98.06 77 VAL B O 1
ATOM 1640 N N . ASP B 1 78 ? -8.219 9.633 9.398 1 98.12 78 ASP B N 1
ATOM 1641 C CA . ASP B 1 78 ? -9.18 8.734 10.023 1 98.12 78 ASP B CA 1
ATOM 1642 C C . ASP B 1 78 ? -10.211 8.234 9.016 1 98.12 78 ASP B C 1
ATOM 1644 O O . ASP B 1 78 ? -10.422 7.027 8.875 1 98.12 78 ASP B O 1
ATOM 1648 N N . ALA B 1 79 ? -10.828 9.125 8.297 1 98.5 79 ALA B N 1
ATOM 1649 C CA . ALA B 1 79 ? -11.828 8.773 7.297 1 98.5 79 ALA B CA 1
ATOM 1650 C C . ALA B 1 79 ? -11.227 7.895 6.207 1 98.5 79 ALA B C 1
ATOM 1652 O O . ALA B 1 79 ? -11.859 6.934 5.758 1 98.5 79 ALA B O 1
ATOM 1653 N N . ALA B 1 80 ? -10.031 8.188 5.781 1 98.38 80 ALA B N 1
ATOM 1654 C CA . ALA B 1 80 ? -9.336 7.414 4.75 1 98.38 80 ALA B CA 1
ATOM 1655 C C . ALA B 1 80 ? -9.062 5.992 5.227 1 98.38 80 ALA B C 1
ATOM 1657 O O . ALA B 1 80 ? -9.273 5.031 4.484 1 98.38 80 ALA B O 1
ATOM 1658 N N . LEU B 1 81 ? -8.602 5.871 6.449 1 97 81 LEU B N 1
ATOM 1659 C CA . LEU B 1 81 ? -8.305 4.559 7.016 1 97 81 LEU B CA 1
ATOM 1660 C C . LEU B 1 81 ? -9.57 3.719 7.133 1 97 81 LEU B C 1
ATOM 1662 O O . LEU B 1 81 ? -9.547 2.514 6.871 1 97 81 LEU B O 1
ATOM 1666 N N . ARG B 1 82 ? -10.641 4.359 7.484 1 97.44 82 ARG B N 1
ATOM 1667 C CA . ARG B 1 82 ? -11.906 3.639 7.574 1 97.44 82 ARG B CA 1
ATOM 1668 C C . ARG B 1 82 ? -12.367 3.168 6.199 1 97.44 82 ARG B C 1
ATOM 1670 O O . ARG B 1 82 ? -12.898 2.064 6.062 1 97.44 82 ARG B O 1
ATOM 1677 N N . ALA B 1 83 ? -12.188 3.979 5.242 1 98 83 ALA B N 1
ATOM 1678 C CA . ALA B 1 83 ? -12.516 3.572 3.879 1 98 83 ALA B CA 1
ATOM 1679 C C . ALA B 1 83 ? -11.656 2.393 3.438 1 98 83 ALA B C 1
ATOM 1681 O O . ALA B 1 83 ? -12.148 1.464 2.791 1 98 83 ALA B O 1
ATOM 1682 N N . CYS B 1 84 ? -10.359 2.414 3.791 1 96 84 CYS B N 1
ATOM 1683 C CA . CYS B 1 84 ? -9.461 1.312 3.473 1 96 84 CYS B CA 1
ATOM 1684 C C . CYS B 1 84 ? -9.953 0.01 4.094 1 96 84 CYS B C 1
ATOM 1686 O O . CYS B 1 84 ? -9.914 -1.041 3.453 1 96 84 CYS B O 1
ATOM 1688 N N . ARG B 1 85 ? -10.5 0.096 5.297 1 94.75 85 ARG B N 1
ATOM 1689 C CA . ARG B 1 85 ? -10.984 -1.094 5.992 1 94.75 85 ARG B CA 1
ATOM 1690 C C . ARG B 1 85 ? -12.273 -1.609 5.367 1 94.75 85 ARG B C 1
ATOM 1692 O O . ARG B 1 85 ? -12.453 -2.818 5.207 1 94.75 85 ARG B O 1
ATOM 1699 N N . ARG B 1 86 ? -13.078 -0.717 4.996 1 94.81 86 ARG B N 1
ATOM 1700 C CA . ARG B 1 86 ? -14.32 -1.14 4.359 1 94.81 86 ARG B CA 1
ATOM 1701 C C . ARG B 1 86 ? -14.047 -1.941 3.092 1 94.81 86 ARG B C 1
ATOM 1703 O O . ARG B 1 86 ? -14.781 -2.875 2.768 1 94.81 86 ARG B O 1
ATOM 1710 N N . LEU B 1 87 ? -12.977 -1.581 2.416 1 94.62 87 LEU B N 1
ATOM 1711 C CA . LEU B 1 87 ? -12.656 -2.207 1.139 1 94.62 87 LEU B CA 1
ATOM 1712 C C . LEU B 1 87 ? -11.578 -3.275 1.312 1 94.62 87 LEU B C 1
ATOM 1714 O O . LEU B 1 87 ? -11.133 -3.879 0.333 1 94.62 87 LEU B O 1
ATOM 1718 N N . ASN B 1 88 ? -11.094 -3.424 2.51 1 91.31 88 ASN B N 1
ATOM 1719 C CA . ASN B 1 88 ? -10.031 -4.371 2.826 1 91.31 88 ASN B CA 1
ATOM 1720 C C . ASN B 1 88 ? -8.773 -4.102 2 1 91.31 88 ASN B C 1
ATOM 1722 O O . ASN B 1 88 ? -8.141 -5.035 1.504 1 91.31 88 ASN B O 1
ATOM 1726 N N . ASP B 1 89 ? -8.484 -2.873 1.751 1 93 89 ASP B N 1
ATOM 1727 C CA . ASP B 1 89 ? -7.285 -2.42 1.055 1 93 89 ASP B CA 1
ATOM 1728 C C . ASP B 1 89 ? -6.211 -1.981 2.045 1 93 89 ASP B C 1
ATOM 1730 O O . ASP B 1 89 ? -6.117 -0.801 2.387 1 93 89 ASP B O 1
ATOM 1734 N N . PHE B 1 90 ? -5.309 -2.73 2.338 1 90.81 90 PHE B N 1
ATOM 1735 C CA . PHE B 1 90 ? -4.336 -2.455 3.389 1 90.81 90 PHE B CA 1
ATOM 1736 C C . PHE B 1 90 ? -3.111 -1.751 2.82 1 90.81 90 PHE B C 1
ATOM 1738 O O . PHE B 1 90 ? -2.438 -1 3.527 1 90.81 90 PHE B O 1
ATOM 1745 N N . ALA B 1 91 ? -2.871 -2.111 1.586 1 92.44 91 ALA B N 1
ATOM 1746 C CA . ALA B 1 91 ? -1.768 -1.4 0.943 1 92.44 91 ALA B CA 1
ATOM 1747 C C . ALA B 1 91 ? -1.989 0.109 0.984 1 92.44 91 ALA B C 1
ATOM 1749 O O . ALA B 1 91 ? -1.081 0.867 1.335 1 92.44 91 ALA B O 1
ATOM 1750 N N . SER B 1 92 ? -3.229 0.532 0.748 1 95.12 92 SER B N 1
ATOM 1751 C CA . SER B 1 92 ? -3.555 1.953 0.785 1 95.12 92 SER B CA 1
ATOM 1752 C C . SER B 1 92 ? -3.49 2.498 2.207 1 95.12 92 SER B C 1
ATOM 1754 O O . SER B 1 92 ? -3.07 3.639 2.422 1 95.12 92 SER B O 1
ATOM 1756 N N . ALA B 1 93 ? -3.9 1.706 3.182 1 94.81 93 ALA B N 1
ATOM 1757 C CA . ALA B 1 93 ? -3.826 2.117 4.582 1 94.81 93 ALA B CA 1
ATOM 1758 C C . ALA B 1 93 ? -2.387 2.402 4.996 1 94.81 93 ALA B C 1
ATOM 1760 O O . ALA B 1 93 ? -2.098 3.447 5.582 1 94.81 93 ALA B O 1
ATOM 1761 N N . VAL B 1 94 ? -1.516 1.543 4.664 1 92.94 94 VAL B N 1
ATOM 1762 C CA . VAL B 1 94 ? -0.097 1.729 4.953 1 92.94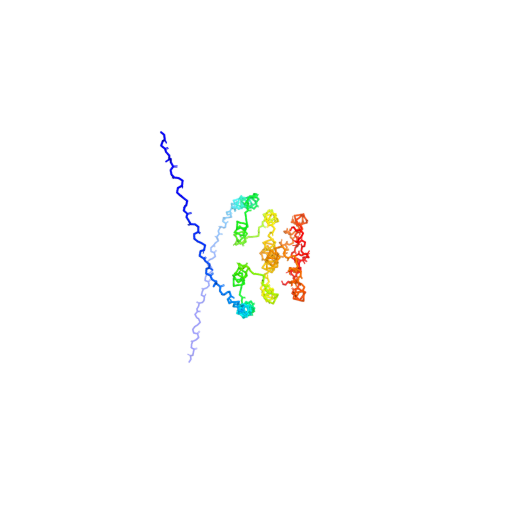 94 VAL B CA 1
ATOM 1763 C C . VAL B 1 94 ? 0.442 2.914 4.152 1 92.94 94 VAL B C 1
ATOM 1765 O O . VAL B 1 94 ? 1.232 3.709 4.668 1 92.94 94 VAL B O 1
ATOM 1768 N N . GLY B 1 95 ? -0.022 3.037 2.967 1 94.44 95 GLY B N 1
ATOM 1769 C CA . GLY B 1 95 ? 0.415 4.109 2.088 1 94.44 95 GLY B CA 1
ATOM 1770 C C . GLY B 1 95 ? 0.153 5.492 2.658 1 94.44 95 GLY B C 1
ATOM 1771 O O . GLY B 1 95 ? 1.006 6.379 2.572 1 94.44 95 GLY B O 1
ATOM 1772 N N . ILE B 1 96 ? -0.994 5.688 3.215 1 96.56 96 ILE B N 1
ATOM 1773 C CA . ILE B 1 96 ? -1.312 7.012 3.732 1 96.56 96 ILE B CA 1
ATOM 1774 C C . ILE B 1 96 ? -0.502 7.281 5 1 96.56 96 ILE B C 1
ATOM 1776 O O . ILE B 1 96 ? -0.096 8.414 5.254 1 96.56 96 ILE B O 1
ATOM 1780 N N . LEU B 1 97 ? -0.277 6.297 5.828 1 94.19 97 LEU B N 1
ATOM 1781 C CA . LEU B 1 97 ? 0.558 6.477 7.008 1 94.19 97 LEU B CA 1
ATOM 1782 C C . LEU B 1 97 ? 1.992 6.816 6.617 1 94.19 97 LEU B C 1
ATOM 1784 O O . LEU B 1 97 ? 2.627 7.668 7.238 1 94.19 97 LEU B O 1
ATOM 1788 N N . GLU B 1 98 ? 2.455 6.184 5.574 1 93.19 98 GLU B N 1
ATOM 1789 C CA . GLU B 1 98 ? 3.781 6.496 5.051 1 93.19 98 GLU B CA 1
ATOM 1790 C C . GLU B 1 98 ? 3.85 7.934 4.543 1 93.19 98 GLU B C 1
ATOM 1792 O O . GLU B 1 98 ? 4.828 8.641 4.793 1 93.19 98 GLU B O 1
ATOM 1797 N N . ALA B 1 99 ? 2.857 8.289 3.799 1 94.56 99 ALA B N 1
ATOM 1798 C CA . ALA B 1 99 ? 2.818 9.641 3.25 1 94.56 99 ALA B CA 1
ATOM 1799 C C . ALA B 1 99 ? 2.863 10.688 4.359 1 94.56 99 ALA B C 1
ATOM 1801 O O . ALA B 1 99 ? 3.566 11.695 4.246 1 94.56 99 ALA B O 1
ATOM 1802 N N . VAL B 1 100 ? 2.131 10.469 5.426 1 94.81 100 VAL B N 1
ATOM 1803 C CA . VAL B 1 100 ? 2.127 11.383 6.559 1 94.81 100 VAL B CA 1
ATOM 1804 C C . VAL B 1 100 ? 3.52 11.445 7.184 1 94.81 100 VAL B C 1
ATOM 1806 O O . VAL B 1 100 ? 4.012 12.523 7.52 1 94.81 100 VAL B O 1
ATOM 1809 N N . LYS B 1 101 ? 4.062 10.305 7.289 1 92.69 101 LYS B N 1
ATOM 1810 C CA . LYS B 1 101 ? 5.41 10.25 7.852 1 92.69 101 LYS B CA 1
ATOM 1811 C C . LYS B 1 101 ? 6.398 11.016 6.98 1 92.69 101 LYS B C 1
ATOM 1813 O O . LYS B 1 101 ? 7.203 11.797 7.488 1 92.69 101 LYS B O 1
ATOM 1818 N N . ASP B 1 102 ? 6.336 10.828 5.727 1 91.56 102 ASP B N 1
ATOM 1819 C CA . ASP B 1 102 ? 7.238 11.492 4.785 1 91.56 102 ASP B CA 1
ATOM 1820 C C . ASP B 1 102 ? 7.027 13 4.793 1 91.56 102 ASP B C 1
ATOM 1822 O O . ASP B 1 102 ? 7.992 13.766 4.719 1 91.56 102 ASP B O 1
ATOM 1826 N N . LYS B 1 103 ? 5.863 13.383 4.852 1 92.94 103 LYS B N 1
ATOM 1827 C CA . LYS B 1 103 ? 5.531 14.805 4.785 1 92.94 103 LYS B CA 1
ATOM 1828 C C . LYS B 1 103 ? 5.953 15.523 6.062 1 92.94 103 LYS B C 1
ATOM 1830 O O . LYS B 1 103 ? 6.09 16.75 6.074 1 92.94 103 LYS B O 1
ATOM 1835 N N . ALA B 1 104 ? 6.027 14.734 7.133 1 91.12 104 ALA B N 1
ATOM 1836 C CA . ALA B 1 104 ? 6.508 15.336 8.375 1 91.12 104 ALA B CA 1
ATOM 1837 C C . ALA B 1 104 ? 7.91 15.906 8.203 1 91.12 104 ALA B C 1
ATOM 1839 O O . ALA B 1 104 ? 8.289 16.859 8.891 1 91.12 104 ALA B O 1
ATOM 1840 N N . GLY B 1 105 ? 8.742 15.398 7.305 1 85.19 105 GLY B N 1
ATOM 1841 C CA . GLY B 1 105 ? 10.07 15.914 7.023 1 85.19 105 GLY B CA 1
ATOM 1842 C C . GLY B 1 105 ? 10.906 16.125 8.273 1 85.19 105 GLY B C 1
ATOM 1843 O O . GLY B 1 105 ? 11.047 15.219 9.094 1 85.19 105 GLY B O 1
ATOM 1844 N N . PRO B 1 106 ? 11.352 17.406 8.398 1 87.44 106 PRO B N 1
ATOM 1845 C CA . PRO B 1 106 ? 12.203 17.719 9.547 1 87.44 106 PRO B CA 1
ATOM 1846 C C . PRO B 1 106 ? 11.414 17.875 10.844 1 87.44 106 PRO B C 1
ATOM 1848 O O . PRO B 1 106 ? 12 17.906 11.93 1 87.44 106 PRO B O 1
ATOM 1851 N N . HIS B 1 107 ? 10.117 18.047 10.695 1 90.44 107 HIS B N 1
ATOM 1852 C CA . HIS B 1 107 ? 9.266 18.203 11.875 1 90.44 107 HIS B CA 1
ATOM 1853 C C . HIS B 1 107 ? 8.852 16.844 12.43 1 90.44 107 HIS B C 1
ATOM 1855 O O . HIS B 1 107 ? 7.707 16.422 12.258 1 90.44 107 HIS B O 1
ATOM 1861 N N . LYS B 1 108 ? 9.641 16.281 13.219 1 88.19 108 LYS B N 1
ATOM 1862 C CA . LYS B 1 108 ? 9.547 14.891 13.68 1 88.19 108 LYS B CA 1
ATOM 1863 C C . LYS B 1 108 ? 8.406 14.719 14.672 1 88.19 108 LYS B C 1
ATOM 1865 O O . LYS B 1 108 ? 7.996 13.594 14.969 1 88.19 108 LYS B O 1
ATOM 1870 N N . GLU B 1 109 ? 7.898 15.852 15.078 1 91.81 109 GLU B N 1
ATOM 1871 C CA . GLU B 1 109 ? 6.816 15.781 16.047 1 91.81 109 GLU B CA 1
ATOM 1872 C C . GLU B 1 109 ? 5.465 15.586 15.367 1 91.81 109 GLU B C 1
ATOM 1874 O O . GLU B 1 109 ? 4.484 15.211 16.016 1 91.81 109 GLU B O 1
ATOM 1879 N N . ILE B 1 110 ? 5.469 15.844 14.109 1 92.25 110 ILE B N 1
ATOM 1880 C CA . ILE B 1 110 ? 4.203 15.836 13.383 1 92.25 110 ILE B CA 1
ATOM 1881 C C . ILE B 1 110 ? 3.668 14.406 13.297 1 92.25 110 ILE B C 1
ATOM 1883 O O . ILE B 1 110 ? 2.512 14.148 13.641 1 92.25 110 ILE B O 1
ATOM 1887 N N . TYR B 1 111 ? 4.438 13.492 12.914 1 93.5 111 TYR B N 1
ATOM 1888 C CA . TYR B 1 111 ? 3.973 12.117 12.734 1 93.5 111 TYR B CA 1
ATOM 1889 C C . TYR B 1 111 ? 3.492 11.523 14.047 1 93.5 111 TYR B C 1
ATOM 1891 O O . TYR B 1 111 ? 2.383 10.992 14.133 1 93.5 111 TYR B O 1
ATOM 1899 N N . PRO B 1 112 ? 4.215 11.656 15.156 1 92.62 112 PRO B N 1
ATOM 1900 C CA . PRO B 1 112 ? 3.725 11.125 16.438 1 92.62 112 PRO B CA 1
ATOM 1901 C C . PRO B 1 112 ? 2.404 11.758 16.859 1 92.62 112 PRO B C 1
ATOM 1903 O O . PRO B 1 112 ? 1.557 11.078 17.453 1 92.62 112 PRO B O 1
ATOM 1906 N N . TYR B 1 113 ? 2.285 13.008 16.625 1 95.12 113 TYR B N 1
ATOM 1907 C CA . TYR B 1 113 ? 1.029 13.672 16.953 1 95.12 113 TYR B CA 1
ATOM 1908 C C . TYR B 1 113 ? -0.131 13.055 16.188 1 95.12 113 TYR B C 1
ATOM 1910 O O . TYR B 1 113 ? -1.169 12.734 16.766 1 95.12 113 TYR B O 1
ATOM 1918 N N . VAL B 1 114 ? 0.045 12.875 14.836 1 95.25 114 VAL B N 1
ATOM 1919 C CA . VAL B 1 114 ? -1.007 12.328 13.992 1 95.25 114 VAL B CA 1
ATOM 1920 C C . VAL B 1 114 ? -1.352 10.914 14.453 1 95.25 114 VAL B C 1
ATOM 1922 O O . VAL B 1 114 ? -2.527 10.555 14.562 1 95.25 114 VAL B O 1
ATOM 1925 N N . ILE B 1 115 ? -0.381 10.141 14.805 1 94.25 115 ILE B N 1
ATOM 1926 C CA . ILE B 1 115 ? -0.579 8.758 15.234 1 94.25 115 ILE B CA 1
ATOM 1927 C C . ILE B 1 115 ? -1.323 8.734 16.562 1 94.25 115 ILE B C 1
ATOM 1929 O O . ILE B 1 115 ? -2.211 7.902 16.781 1 94.25 115 ILE B O 1
ATOM 1933 N N . GLN B 1 116 ? -0.923 9.586 17.406 1 95.56 116 GLN B N 1
ATOM 1934 C CA . GLN B 1 116 ? -1.596 9.641 18.703 1 95.56 116 GLN B CA 1
ATOM 1935 C C . GLN B 1 116 ? -3.088 9.906 18.531 1 95.56 116 GLN B C 1
ATOM 1937 O O . GLN B 1 116 ? -3.916 9.273 19.188 1 95.56 116 GLN B O 1
ATOM 1942 N N . GLU B 1 117 ? -3.398 10.836 17.688 1 97 117 GLU B N 1
ATOM 1943 C CA . GLU B 1 117 ? -4.797 11.18 17.438 1 97 117 GLU B CA 1
ATOM 1944 C C . GLU B 1 117 ? -5.531 10.031 16.75 1 97 117 GLU B C 1
ATOM 1946 O O . GLU B 1 117 ? -6.742 9.875 16.922 1 97 117 GLU B O 1
ATOM 1951 N N . LEU B 1 118 ? -4.816 9.203 16.047 1 97 118 LEU B N 1
ATOM 1952 C CA . LEU B 1 118 ? -5.422 8.133 15.266 1 97 118 LEU B CA 1
ATOM 1953 C C . LEU B 1 118 ? -5.406 6.82 16.031 1 97 118 LEU B C 1
ATOM 1955 O O . LEU B 1 118 ? -5.945 5.812 15.562 1 97 118 LEU B O 1
ATOM 1959 N N . ARG B 1 119 ? -4.848 6.809 17.172 1 95.38 119 ARG B N 1
ATOM 1960 C CA . ARG B 1 119 ? -4.676 5.57 17.922 1 95.38 119 ARG B CA 1
ATOM 1961 C C . ARG B 1 119 ? -6.008 4.859 18.125 1 95.38 119 ARG B C 1
ATOM 1963 O O . ARG B 1 119 ? -6.117 3.654 17.891 1 95.38 119 ARG B O 1
ATOM 1970 N N . PRO B 1 120 ? -7.023 5.559 18.562 1 95.81 120 PRO B N 1
ATOM 1971 C CA . PRO B 1 120 ? -8.312 4.871 18.703 1 95.81 120 PRO B CA 1
ATOM 1972 C C . PRO B 1 120 ? -8.789 4.254 17.391 1 95.81 120 PRO B C 1
ATOM 1974 O O . PRO B 1 120 ? -9.328 3.143 17.391 1 95.81 120 PRO B O 1
ATOM 1977 N N . THR B 1 121 ? -8.633 4.93 16.312 1 95.88 121 THR B N 1
ATOM 1978 C CA . THR B 1 121 ? -9.031 4.434 15.008 1 95.88 121 THR B CA 1
ATOM 1979 C C . THR B 1 121 ? -8.195 3.219 14.609 1 95.88 121 THR B C 1
ATOM 1981 O O . THR B 1 121 ? -8.742 2.205 14.164 1 95.88 121 THR B O 1
ATOM 1984 N N . LEU B 1 122 ? -6.934 3.316 14.773 1 93.06 122 LEU B N 1
ATOM 1985 C CA . LEU B 1 122 ? -6.027 2.221 14.438 1 93.06 122 LEU B CA 1
ATOM 1986 C C . LEU B 1 122 ? -6.363 0.972 15.242 1 93.06 122 LEU B C 1
ATOM 1988 O O . LEU B 1 122 ? -6.387 -0.135 14.703 1 93.06 122 LEU B O 1
ATOM 1992 N N . ASN B 1 123 ? -6.648 1.107 16.469 1 92.06 123 ASN B N 1
ATOM 1993 C CA . ASN B 1 123 ? -7.02 -0.004 17.344 1 92.06 123 ASN B CA 1
ATOM 1994 C C . ASN B 1 123 ? -8.344 -0.628 16.922 1 92.06 123 ASN B C 1
ATOM 1996 O O . ASN B 1 123 ? -8.469 -1.853 16.859 1 92.06 123 ASN B O 1
ATOM 2000 N N . GLU B 1 124 ? -9.289 0.235 16.656 1 93.12 124 GLU B N 1
ATOM 2001 C CA . GLU B 1 124 ? -10.609 -0.235 16.234 1 93.12 124 GLU B CA 1
ATOM 2002 C C . GLU B 1 124 ? -10.516 -1.065 14.953 1 93.12 124 GLU B C 1
ATOM 2004 O O . GLU B 1 124 ? -11.156 -2.117 14.844 1 93.12 124 GLU B O 1
ATOM 2009 N N . LEU B 1 125 ? -9.773 -0.676 14.031 1 91.62 125 LEU B N 1
ATOM 2010 C CA . LEU B 1 125 ? -9.727 -1.277 12.703 1 91.62 125 LEU B CA 1
ATOM 2011 C C . LEU B 1 125 ? -8.688 -2.395 12.648 1 91.62 125 LEU B C 1
ATOM 2013 O O . LEU B 1 125 ? -8.672 -3.188 11.703 1 91.62 125 LEU B O 1
ATOM 2017 N N . GLY B 1 126 ? -7.789 -2.457 13.648 1 86.56 126 GLY B N 1
ATOM 2018 C CA . GLY B 1 126 ? -6.727 -3.449 13.656 1 86.56 126 GLY B CA 1
ATOM 2019 C C . GLY B 1 126 ? -5.605 -3.139 12.68 1 86.56 126 GLY B C 1
ATOM 2020 O O . GLY B 1 126 ? -5.027 -4.047 12.086 1 86.56 126 GLY B O 1
ATOM 2021 N N . ILE B 1 127 ? -5.41 -1.949 12.375 1 85.44 127 ILE B N 1
ATOM 2022 C CA . ILE B 1 127 ? -4.336 -1.518 11.484 1 85.44 127 ILE B CA 1
ATOM 2023 C C . ILE B 1 127 ? -3.09 -1.193 12.305 1 85.44 127 ILE B C 1
ATOM 2025 O O . ILE B 1 127 ? -3.154 -0.427 13.273 1 85.44 127 ILE B O 1
ATOM 2029 N N . SER B 1 128 ? -2.004 -1.817 11.961 1 84.56 128 SER B N 1
ATOM 2030 C CA . SER B 1 128 ? -0.73 -1.563 12.633 1 84.56 128 SER B CA 1
ATOM 2031 C C . SER B 1 128 ? -0.071 -0.295 12.094 1 84.56 128 SER B C 1
ATOM 2033 O O . SER B 1 128 ? -0.225 0.044 10.922 1 84.56 128 SER B O 1
ATOM 2035 N N . THR B 1 129 ? 0.59 0.374 13 1 85.81 129 THR B N 1
ATOM 2036 C CA . THR B 1 129 ? 1.391 1.517 12.578 1 85.81 129 THR B CA 1
ATOM 2037 C C . THR B 1 129 ? 2.643 1.055 11.836 1 85.81 129 THR B C 1
ATOM 2039 O O . THR B 1 129 ? 2.951 -0.139 11.812 1 85.81 129 THR B O 1
ATOM 2042 N N . LEU B 1 130 ? 3.295 2.035 11.273 1 84.88 130 LEU B N 1
ATOM 2043 C CA . LEU B 1 130 ? 4.539 1.735 10.578 1 84.88 130 LEU B CA 1
ATOM 2044 C C . LEU B 1 130 ? 5.59 1.199 11.547 1 84.88 130 LEU B C 1
ATOM 2046 O O . LEU B 1 130 ? 6.359 0.303 11.195 1 84.88 130 LEU B O 1
ATOM 2050 N N . GLU B 1 131 ? 5.645 1.784 12.719 1 78.62 131 GLU B N 1
ATOM 2051 C CA . GLU B 1 131 ? 6.582 1.34 13.75 1 78.62 131 GLU B CA 1
ATOM 2052 C C . GLU B 1 131 ? 6.316 -0.108 14.148 1 78.62 131 GLU B C 1
ATOM 2054 O O . GLU B 1 131 ? 7.25 -0.896 14.312 1 78.62 131 GLU B O 1
ATOM 2059 N N . ASP B 1 132 ? 5.047 -0.33 14.25 1 76.75 132 ASP B N 1
ATOM 2060 C CA . ASP B 1 132 ? 4.66 -1.696 14.586 1 76.75 132 ASP B CA 1
ATOM 2061 C C . ASP B 1 132 ? 5.074 -2.672 13.484 1 76.75 132 ASP B C 1
ATOM 2063 O O . ASP B 1 132 ? 5.371 -3.836 13.766 1 76.75 132 ASP B O 1
ATOM 2067 N N . LEU B 1 133 ? 5.09 -2.168 12.297 1 73.44 133 LEU B N 1
ATOM 2068 C CA . LEU B 1 133 ? 5.414 -3 11.141 1 73.44 133 LEU B CA 1
ATOM 2069 C C . LEU B 1 133 ? 6.922 -3.098 10.945 1 73.44 133 LEU B C 1
ATOM 2071 O O . LEU B 1 133 ? 7.398 -3.908 10.148 1 73.44 133 LEU B O 1
ATOM 2075 N N . GLY B 1 134 ? 7.645 -2.4 11.812 1 72.06 134 GLY B N 1
ATOM 2076 C CA . GLY B 1 134 ? 9.094 -2.373 11.688 1 72.06 134 GLY B CA 1
ATOM 2077 C C . GLY B 1 134 ? 9.57 -1.569 10.492 1 72.06 134 GLY B C 1
ATOM 2078 O O . GLY B 1 134 ? 10.68 -1.783 10 1 72.06 134 GLY B O 1
ATOM 2079 N N . LEU B 1 135 ? 8.664 -0.782 9.984 1 67.62 135 LEU B N 1
ATOM 2080 C CA . LEU B 1 135 ? 8.961 -0.071 8.75 1 67.62 135 LEU B CA 1
ATOM 2081 C C . LEU B 1 135 ? 9.484 1.33 9.039 1 67.62 135 LEU B C 1
ATOM 2083 O O . LEU B 1 135 ? 9.93 2.033 8.125 1 67.62 135 LEU B O 1
ATOM 2087 N N . ASP B 1 136 ? 9.5 1.83 10.203 1 62.38 136 ASP B N 1
ATOM 2088 C CA . ASP B 1 136 ? 9.977 3.158 10.586 1 62.38 136 ASP B CA 1
ATOM 2089 C C . ASP B 1 136 ? 11.5 3.207 10.617 1 62.38 136 ASP B C 1
ATOM 2091 O O . ASP B 1 136 ? 12.094 4.289 10.672 1 62.38 136 ASP B O 1
ATOM 2095 N N . LYS B 1 137 ? 12.047 2.082 10.945 1 55.62 137 LYS B N 1
ATOM 2096 C CA . LYS B 1 137 ? 13.484 2.084 11.203 1 55.62 137 LYS B CA 1
ATOM 2097 C C . LYS B 1 137 ? 14.273 2.301 9.922 1 55.62 137 LYS B C 1
ATOM 2099 O O . LYS B 1 137 ? 15.508 2.354 9.945 1 55.62 137 LYS B O 1
ATOM 2104 N N . VAL B 1 138 ? 13.664 2.578 8.781 1 49.78 138 VAL B N 1
ATOM 2105 C CA . VAL B 1 138 ? 14.648 2.795 7.727 1 49.78 138 VAL B CA 1
ATOM 2106 C C . VAL B 1 138 ? 14.844 4.293 7.496 1 49.78 138 VAL B C 1
ATOM 2108 O O . VAL B 1 138 ? 13.867 5.051 7.469 1 49.78 138 VAL B O 1
#

Sequence (276 aa):
GAALHRCAVTATARAGPRGLLHSAPTPGPAAAIQSTDEEFDALWVTYFNKPDIDAWQLRKGMNTLVSYDLVPEPKIVDAALRACRRLNDFASAVGILEAVKDKAGPHKEIYPYVIQELRPTLNELGISTLEDLGLDKVGAALHRCAVTATARAGPRGLLHSAPTPGPAAAIQSTDEEFDALWVTYFNKPDIDAWQLRKGMNTLVSYDLVPEPKIVDAALRACRRLNDFASAVGILEAVKDKAGPHKEIYPYVIQELRPTLNELGISTLEDLGLDKV

Organism: Pan troglodytes (NCBI:txid9598)

Solvent-accessible surface area (backbone atoms only — not comparable to full-atom values): 16495 Å² total; per-residue (Å²): 135,88,78,82,80,80,80,76,79,80,78,78,74,80,70,78,80,75,77,75,74,78,72,73,78,65,84,64,68,63,69,60,55,49,55,50,46,50,51,50,46,50,49,49,29,51,60,37,58,40,87,79,64,46,71,68,56,49,51,52,48,50,53,54,57,64,67,43,97,61,72,75,54,50,65,39,53,49,27,44,43,51,39,22,58,76,67,70,37,59,24,59,41,46,36,53,56,49,50,43,47,57,66,24,61,90,44,68,63,49,39,59,52,43,48,60,71,34,41,68,58,31,62,73,70,37,53,64,50,52,64,76,39,52,58,57,82,110,136,87,82,73,87,76,80,82,74,81,71,84,75,82,67,77,83,74,78,75,74,76,72,74,76,64,86,64,69,61,70,63,55,50,55,51,45,51,51,49,46,50,50,49,29,51,60,36,57,39,85,76,63,46,72,67,56,49,53,53,48,49,53,53,57,64,68,43,98,60,72,75,55,50,66,38,52,48,28,45,43,51,39,22,57,75,68,70,38,58,25,60,40,46,36,53,56,49,51,43,48,59,65,26,61,88,45,69,63,49,40,58,52,43,47,60,70,34,42,67,58,30,62,72,73,39,52,64,51,53,65,76,40,51,59,59,81,111

pLDDT: mean 77.22, std 26.33, range [20.55, 98.56]

Radius of gyration: 33.35 Å; Cα contacts (8 Å, |Δi|>4): 202; chains: 2; bounding box: 120×109×65 Å

Secondary structure (DSSP, 8-state):
----------------------------THHHHHHHHHHHHHHHHHHHT-TT--HHHHHHHHHHHHHSSS---HHHHHHHHHHHHHTT-HHHHHHHHHHHHHHHTT-TTHHHHHHHHHHHHHHHHTPPPTTTTT-TT-/----------------------------THHHHHHHHHHHHHHHHHHHT-TT--HHHHHHHHHHHHHSSS---HHHHHHHHHHHHHTT-HHHHHHHHHHHHHHHTT-TTHHHHHHHHHHHHHHHHTPPPTTTTT-TT-

InterPro domains:
  IPR003204 Cytochrome c oxidase, subunit Va/VI [PF02284] (34-134)
  IPR003204 Cytochrome c oxidase, subunit Va/VI [PTHR14200] (4-138)
  IPR003204 Cytochrome c oxidase, subunit Va/VI [cd00923] (34-134)
  IPR036545 Cytochrome c oxidase, subunit Va/VI superfamily [G3DSA:1.25.40.40] (31-138)
  IPR036545 Cytochrome c oxidase, subunit Va/VI superfamily [SSF48479] (35-137)